Protein AF-H6WBB3-F1 (afdb_monomer_lite)

Sequence (282 aa):
MMSLSSSALFLLFAVFTNIHRSLAECPDTGIFDWSNTYCCPDSCGTCGGDGCHLRPGGAASCCTSRITETCDVANLPCIATDYPTEEITLPPSNCPTGTITDASGEKCCVESCGSCGGFGCNTRPGGQYACCTGSVTALCSTGARPCVADDVTDPPTVTDPPTGCPSGSIPDGYDEKCCSESCGSCGGFGCDSRPGGAAACCTSTVNTPCSTGTLPCVIDSVLPSTCPANSVMDSSETKCCPSYCGTCGGYGCQSRPGGASNCCTSQITVSCTTSNQPPCTL

pLDDT: mean 78.57, std 16.7, range [33.56, 96.31]

Secondary structure (DSSP, 8-state):
-----GGGSGGGSSSSS-------PPPTTEEE-TTS-EEEEGGGSSSSSTTGGGSTTHHHHH-GGG--SBP-TT-SSEE---------------PPSSEEE-TTS-EEEEGGGSSSSSTTGGGSTT-HHHH-GGG--SBGGGT-SSEEPP--S------S--TTPPTTEEEBTTSSEEEEGGGSSBSSTTGGGSTT-HHHH-GGG--SBGGG--SSEE-GGGS-SSPPTTEEEBTTSSEEEEGGGSSBSSTTGGGSTTHHHHH-GGG--SBP-SSPPSSEE-

Foldseek 3Di:
DDDDDPVPPVVVPPPPPDPPPDDQDAAPQWDAAPVSFWTAGVQLVHAADPPSQVTVVGCCRRHPVNADADDDNPDGTHTRDDDPPPPPPPDPLQADPQWEAAPNSFKTAHVQQVHAADPPSQVTVVGCCRRHRVNEDADVVVVDGGHTDDPPPPDPPPPDDLPFADPQWDAAPVNFKTAGVQLVHAADPPSQVGVVGCQRHHPVNEDAGCVVVDGTHTGPVQQDQQAAPQWAAAPVSWWTAGVQCVHAADPPSQVGVVGCCRRHPVNADAGDGNPDHDGHTD

Structure (mmCIF, N/CA/C/O backbone):
data_AF-H6WBB3-F1
#
_entry.id   AF-H6WBB3-F1
#
loop_
_atom_site.group_PDB
_atom_site.id
_atom_site.type_symbol
_atom_site.label_atom_id
_atom_site.label_alt_id
_atom_site.label_comp_id
_atom_site.label_asym_id
_atom_site.label_entity_id
_atom_site.label_seq_id
_atom_site.pdbx_PDB_ins_code
_atom_site.Cartn_x
_atom_site.Cartn_y
_atom_site.Cartn_z
_atom_site.occupancy
_atom_site.B_iso_or_equiv
_atom_site.auth_seq_id
_atom_site.auth_comp_id
_atom_site.auth_asym_id
_atom_site.auth_atom_id
_atom_site.pdbx_PDB_model_num
ATOM 1 N N . MET A 1 1 ? 46.725 -42.508 47.836 1.00 48.06 1 MET A N 1
ATOM 2 C CA . MET A 1 1 ? 45.494 -42.087 48.534 1.00 48.06 1 MET A CA 1
ATOM 3 C C . MET A 1 1 ? 45.270 -40.617 48.246 1.00 48.06 1 MET A C 1
ATOM 5 O O . MET A 1 1 ? 45.977 -39.807 48.813 1.00 48.06 1 MET A O 1
ATOM 9 N N . MET A 1 2 ? 44.359 -40.298 47.331 1.00 42.34 2 MET A N 1
ATOM 10 C CA . MET A 1 2 ? 43.602 -39.042 47.287 1.00 42.34 2 MET A CA 1
ATOM 11 C C . MET A 1 2 ? 42.449 -39.305 46.318 1.00 42.34 2 MET A C 1
ATOM 13 O O . MET A 1 2 ? 42.623 -39.378 45.106 1.00 42.34 2 MET A O 1
ATOM 17 N N . SER A 1 3 ? 41.309 -39.622 46.926 1.00 46.69 3 SER A N 1
ATOM 18 C CA . SER A 1 3 ? 40.019 -39.853 46.290 1.00 46.69 3 SER A CA 1
ATOM 19 C C . SER A 1 3 ? 39.501 -38.510 45.783 1.00 46.69 3 SER A C 1
ATOM 21 O O . SER A 1 3 ? 39.225 -37.620 46.586 1.00 46.69 3 SER A O 1
ATOM 23 N N . LEU A 1 4 ? 39.425 -38.335 44.465 1.00 43.62 4 LEU A N 1
ATOM 24 C CA . LEU A 1 4 ? 38.746 -37.195 43.858 1.00 43.62 4 LEU A CA 1
ATOM 25 C C . LEU A 1 4 ? 37.266 -37.559 43.710 1.00 43.62 4 LEU A C 1
ATOM 27 O O . LEU A 1 4 ? 36.885 -38.432 42.936 1.00 43.62 4 LEU A O 1
ATOM 31 N N . SER A 1 5 ? 36.473 -36.906 44.554 1.00 48.81 5 SER A N 1
ATOM 32 C CA . SER A 1 5 ? 35.026 -37.012 44.709 1.00 48.81 5 SER A CA 1
ATOM 33 C C . SER A 1 5 ? 34.268 -36.817 43.389 1.00 48.81 5 SER A C 1
ATOM 35 O O . SER A 1 5 ? 34.380 -35.778 42.739 1.00 48.81 5 SER A O 1
ATOM 37 N N . SER A 1 6 ? 33.438 -37.802 43.032 1.00 52.28 6 SER A N 1
ATOM 38 C CA . SER A 1 6 ? 32.524 -37.801 41.879 1.00 52.28 6 SER A CA 1
ATOM 39 C C . SER A 1 6 ? 31.354 -36.807 41.986 1.00 52.28 6 SER A C 1
ATOM 41 O O . SER A 1 6 ? 30.461 -36.822 41.142 1.00 52.28 6 SER A O 1
ATOM 43 N N . SER A 1 7 ? 31.333 -35.925 42.987 1.00 52.25 7 SER A N 1
ATOM 44 C CA . SER A 1 7 ? 30.203 -35.020 43.235 1.00 52.25 7 SER A CA 1
ATOM 45 C C . SER A 1 7 ? 30.211 -33.736 42.395 1.00 52.25 7 SER A C 1
ATOM 47 O O . SER A 1 7 ? 29.232 -32.999 42.420 1.00 52.25 7 SER A O 1
ATOM 49 N N . ALA A 1 8 ? 31.279 -33.451 41.642 1.00 48.44 8 ALA A N 1
ATOM 50 C CA . ALA A 1 8 ? 31.379 -32.218 40.851 1.00 48.44 8 ALA A CA 1
ATOM 51 C C . ALA A 1 8 ? 30.840 -32.342 39.411 1.00 48.44 8 ALA A C 1
ATOM 53 O O . ALA A 1 8 ? 30.617 -31.326 38.761 1.00 48.44 8 ALA A O 1
ATOM 54 N N . LEU A 1 9 ? 30.605 -33.562 38.907 1.00 44.72 9 LEU A N 1
ATOM 55 C CA . LEU A 1 9 ? 30.162 -33.770 37.519 1.00 44.72 9 LEU A CA 1
ATOM 56 C C . LEU A 1 9 ? 28.630 -33.826 37.363 1.00 44.72 9 LEU A C 1
ATOM 58 O O . LEU A 1 9 ? 28.119 -33.636 36.265 1.00 44.72 9 LEU A O 1
ATOM 62 N N . PHE A 1 10 ? 27.883 -34.025 38.453 1.00 45.16 10 PHE A N 1
ATOM 63 C CA . PHE A 1 10 ? 26.415 -34.101 38.407 1.00 45.16 10 PHE A CA 1
ATOM 64 C C . PHE A 1 10 ? 25.704 -32.742 38.432 1.00 45.16 10 PHE A C 1
ATOM 66 O O . PHE A 1 10 ? 24.533 -32.669 38.073 1.00 45.16 10 PHE A O 1
ATOM 73 N N . LEU A 1 11 ? 26.394 -31.655 38.790 1.00 43.56 11 LEU A N 1
ATOM 74 C CA . LEU A 1 11 ? 25.787 -30.317 38.817 1.00 43.56 11 LEU A CA 1
ATOM 75 C C . LEU A 1 11 ? 25.837 -29.581 37.469 1.00 43.56 11 LEU A C 1
ATOM 77 O O . LEU A 1 11 ? 25.235 -28.522 37.341 1.00 43.56 11 LEU A O 1
ATOM 81 N N . LEU A 1 12 ? 26.484 -30.152 36.448 1.00 41.94 12 LEU A N 1
ATOM 82 C CA . LEU A 1 12 ? 26.501 -29.593 35.089 1.00 41.94 12 LEU A CA 1
ATOM 83 C C . LEU A 1 12 ? 25.428 -30.183 34.156 1.00 41.94 12 LEU A C 1
ATOM 85 O O . LEU A 1 12 ? 25.232 -29.659 33.066 1.00 41.94 12 LEU A O 1
ATOM 89 N N . PHE A 1 13 ? 24.688 -31.211 34.587 1.00 44.22 13 PHE A N 1
ATOM 90 C CA . PHE A 1 13 ? 23.599 -31.817 33.800 1.00 44.22 13 PHE A CA 1
ATOM 91 C C . PHE A 1 13 ? 22.182 -31.451 34.275 1.00 44.22 13 PHE A C 1
ATOM 93 O O . PHE A 1 13 ? 21.211 -31.896 33.674 1.00 44.22 13 PHE A O 1
ATOM 100 N N . ALA A 1 14 ? 22.037 -30.617 35.310 1.00 46.06 14 ALA A N 1
ATOM 101 C CA . ALA A 1 14 ? 20.736 -30.275 35.900 1.00 46.06 14 ALA A CA 1
ATOM 102 C C . ALA A 1 14 ? 20.271 -28.827 35.632 1.00 46.06 14 ALA A C 1
ATOM 104 O O . ALA A 1 14 ? 19.466 -28.296 36.390 1.00 46.06 14 ALA A O 1
ATOM 105 N N . VAL A 1 15 ? 20.760 -28.176 34.567 1.00 44.84 15 VAL A N 1
ATOM 106 C CA . VAL A 1 15 ? 20.291 -26.832 34.143 1.00 44.84 15 VAL A CA 1
ATOM 107 C C . VAL A 1 15 ? 19.938 -26.794 32.645 1.00 44.84 15 VAL A C 1
ATOM 109 O O . VAL A 1 15 ? 20.075 -25.776 31.983 1.00 44.84 15 VAL A O 1
ATOM 112 N N . PHE A 1 16 ? 19.472 -27.915 32.085 1.00 43.25 16 PHE A N 1
ATOM 113 C CA . PHE A 1 16 ? 18.879 -27.958 30.735 1.00 43.25 16 PHE A CA 1
ATOM 114 C C . PHE A 1 16 ? 17.551 -28.730 30.686 1.00 43.25 16 PHE A C 1
ATOM 116 O O . PHE A 1 16 ? 17.134 -29.211 29.639 1.00 43.25 16 PHE A O 1
ATOM 123 N N . THR A 1 17 ? 16.843 -28.826 31.811 1.00 47.34 17 THR A N 1
ATOM 124 C CA . THR A 1 17 ? 15.470 -29.345 31.854 1.00 47.34 17 THR A CA 1
ATOM 125 C C . THR A 1 17 ? 14.572 -28.321 32.531 1.00 47.34 17 THR A C 1
ATOM 127 O O . THR A 1 17 ? 14.358 -28.412 33.736 1.00 47.34 17 THR A O 1
ATOM 130 N N . ASN A 1 18 ? 14.144 -27.303 31.776 1.00 44.91 18 ASN A N 1
ATOM 131 C CA . ASN A 1 18 ? 12.858 -26.589 31.895 1.00 44.91 18 ASN A CA 1
ATOM 132 C C . ASN A 1 18 ? 12.913 -25.253 31.137 1.00 44.91 18 ASN A C 1
ATOM 134 O O . ASN A 1 18 ? 12.893 -24.176 31.721 1.00 44.91 18 ASN A O 1
ATOM 138 N N . ILE A 1 19 ? 12.970 -25.331 29.807 1.00 47.12 19 ILE A N 1
ATOM 139 C CA . ILE A 1 19 ? 12.398 -24.286 28.950 1.00 47.12 19 ILE A CA 1
ATOM 140 C C . ILE A 1 19 ? 11.468 -24.992 27.956 1.00 47.12 19 ILE A C 1
ATOM 142 O O . ILE A 1 19 ? 11.652 -24.925 26.749 1.00 47.12 19 ILE A O 1
ATOM 146 N N . HIS A 1 20 ? 10.473 -25.721 28.470 1.00 39.88 20 HIS A N 1
ATOM 147 C CA . HIS A 1 20 ? 9.217 -25.867 27.738 1.00 39.88 20 HIS A CA 1
ATOM 148 C C . HIS A 1 20 ? 8.378 -24.661 28.137 1.00 39.88 20 HIS A C 1
ATOM 150 O O . HIS A 1 20 ? 7.587 -24.692 29.072 1.00 39.88 20 HIS A O 1
ATOM 156 N N . ARG A 1 21 ? 8.700 -23.541 27.490 1.00 38.53 21 ARG A N 1
ATOM 157 C CA . ARG A 1 21 ? 7.912 -22.318 27.522 1.00 38.53 21 ARG A CA 1
ATOM 158 C C . ARG A 1 21 ? 6.587 -22.684 26.856 1.00 38.53 21 ARG A C 1
ATOM 160 O O . ARG A 1 21 ? 6.577 -22.863 25.642 1.00 38.53 21 ARG A O 1
ATOM 167 N N . SER A 1 22 ? 5.553 -22.908 27.667 1.00 48.50 22 SER A N 1
ATOM 168 C CA . SER A 1 22 ? 4.184 -23.146 27.216 1.00 48.50 22 SER A CA 1
ATOM 169 C C . SER A 1 22 ? 3.825 -22.075 26.192 1.00 48.50 22 SER A C 1
ATOM 171 O O . SER A 1 22 ? 3.773 -20.899 26.532 1.00 48.50 22 SER A O 1
ATOM 173 N N . LEU A 1 23 ? 3.707 -22.479 24.929 1.00 51.56 23 LEU A N 1
ATOM 174 C CA . LEU A 1 23 ? 2.788 -21.831 24.006 1.00 51.56 23 LEU A CA 1
ATOM 175 C C . LEU A 1 23 ? 1.399 -22.362 24.380 1.00 51.56 23 LEU A C 1
ATOM 177 O O . LEU A 1 23 ? 1.303 -23.532 24.748 1.00 51.56 23 LEU A O 1
ATOM 181 N N . ALA A 1 24 ? 0.342 -21.558 24.258 1.00 59.47 24 ALA A N 1
ATOM 182 C CA . ALA A 1 24 ? -1.035 -22.050 24.183 1.00 59.47 24 ALA A CA 1
ATOM 183 C C . ALA A 1 24 ? -1.080 -23.336 23.347 1.00 59.47 24 ALA A C 1
ATOM 185 O O . ALA A 1 24 ? -0.857 -23.305 22.136 1.00 59.47 24 ALA A O 1
ATOM 186 N N . GLU A 1 25 ? -1.376 -24.463 23.981 1.00 70.62 25 GLU A N 1
ATOM 187 C CA . GLU A 1 25 ? -1.641 -25.712 23.283 1.00 70.62 25 GLU A CA 1
ATOM 188 C C . GLU A 1 25 ? -3.160 -25.859 23.208 1.00 70.62 25 GLU A C 1
ATOM 190 O O . GLU A 1 25 ? -3.847 -25.872 24.234 1.00 70.62 25 GLU A O 1
ATOM 195 N N . CYS A 1 26 ? -3.711 -25.948 21.990 1.00 78.69 26 CYS A N 1
ATOM 196 C CA . CYS A 1 26 ? -5.040 -26.535 21.855 1.00 78.69 26 CYS A CA 1
ATOM 197 C C . CYS A 1 26 ? -4.994 -27.930 22.496 1.00 78.69 26 CYS A C 1
ATOM 199 O O . CYS A 1 26 ? -3.986 -28.622 22.327 1.00 78.69 26 CYS A O 1
ATOM 201 N N . PRO A 1 27 ? -6.070 -28.378 23.171 1.00 83.69 27 PRO A N 1
ATOM 202 C CA . PRO A 1 27 ? -6.172 -29.766 23.613 1.00 83.69 27 PRO A CA 1
ATOM 203 C C . PRO A 1 27 ? -5.807 -30.722 22.468 1.00 83.69 27 PRO A C 1
ATOM 205 O O . PRO A 1 27 ? -6.117 -30.411 21.322 1.00 83.69 27 PRO A O 1
ATOM 208 N N . ASP A 1 28 ? -5.209 -31.886 22.751 1.00 79.25 28 ASP A N 1
ATOM 209 C CA . ASP A 1 28 ? -4.633 -32.811 21.742 1.00 79.25 28 ASP A CA 1
ATOM 210 C C . ASP A 1 28 ? -5.583 -33.214 20.590 1.00 79.25 28 ASP A C 1
ATOM 212 O O . ASP A 1 28 ? -5.156 -33.711 19.551 1.00 79.25 28 ASP A O 1
ATOM 216 N N . THR A 1 29 ? -6.888 -33.018 20.777 1.00 84.75 29 THR A N 1
ATOM 217 C CA . THR A 1 29 ? -7.959 -33.297 19.804 1.00 84.75 29 THR A CA 1
ATOM 218 C C . THR A 1 29 ? -8.476 -32.036 19.101 1.00 84.75 29 THR A C 1
ATOM 220 O O . THR A 1 29 ? -9.542 -32.048 18.489 1.00 84.75 29 THR A O 1
ATOM 223 N N . GLY A 1 30 ? -7.753 -30.925 19.219 1.00 88.38 30 GLY A N 1
ATOM 224 C CA . GLY A 1 30 ? -8.136 -29.607 18.742 1.00 88.38 30 GLY A CA 1
ATOM 225 C C . GLY A 1 30 ? -7.271 -29.112 17.588 1.00 88.38 30 GLY A C 1
ATOM 226 O O . GLY A 1 30 ? -6.093 -29.438 17.467 1.00 88.38 30 GLY A O 1
ATOM 227 N N . ILE A 1 31 ? -7.870 -28.285 16.738 1.00 91.31 31 ILE A N 1
ATOM 228 C CA . ILE A 1 31 ? -7.211 -27.586 15.636 1.00 91.31 31 ILE A CA 1
ATOM 229 C C . ILE A 1 31 ? -7.362 -26.077 15.816 1.00 91.31 31 ILE A C 1
ATOM 231 O O . ILE A 1 31 ? -8.452 -25.587 16.125 1.00 91.31 31 ILE A O 1
ATOM 235 N N . PHE A 1 32 ? -6.272 -25.346 15.595 1.00 90.31 32 PHE A N 1
ATOM 236 C CA . PHE A 1 32 ? -6.276 -23.887 15.621 1.00 90.31 32 PHE A CA 1
ATOM 237 C C . PHE A 1 32 ? -6.989 -23.292 14.406 1.00 90.31 32 PHE A C 1
ATOM 239 O O . PHE A 1 32 ? -7.042 -23.883 13.320 1.00 90.31 32 PHE A O 1
ATOM 246 N N . ASP A 1 33 ? -7.524 -22.091 14.591 1.00 89.88 33 ASP A N 1
ATOM 247 C CA . ASP A 1 33 ? -7.874 -21.210 13.489 1.00 89.88 33 ASP A CA 1
ATOM 248 C C . ASP A 1 33 ? -6.639 -20.480 12.933 1.00 89.88 33 ASP A C 1
ATOM 250 O O . ASP A 1 33 ? -5.533 -20.563 13.462 1.00 89.88 33 ASP A O 1
ATOM 254 N N . TRP A 1 34 ? -6.819 -19.759 11.827 1.00 81.38 34 TRP A N 1
ATOM 255 C CA . TRP A 1 34 ? -5.726 -19.081 11.121 1.00 81.38 34 TRP A CA 1
ATOM 256 C C . TRP A 1 34 ? -5.047 -17.968 11.939 1.00 81.38 34 TRP A C 1
ATOM 258 O O . TRP A 1 34 ? -3.920 -17.600 11.612 1.00 81.38 34 TRP A O 1
ATOM 268 N N . SER A 1 35 ? -5.705 -17.436 12.980 1.00 77.94 35 SER A N 1
ATOM 269 C CA . SER A 1 35 ? -5.128 -16.445 13.895 1.00 77.94 35 SER A CA 1
ATOM 270 C C . SER A 1 35 ? -4.588 -17.046 15.197 1.00 77.94 35 SER A C 1
ATOM 272 O O . SER A 1 35 ? -4.184 -16.289 16.078 1.00 77.94 35 SER A O 1
ATOM 274 N N . ASN A 1 36 ? -4.570 -18.379 15.337 1.00 83.19 36 ASN A N 1
ATOM 275 C CA . ASN A 1 36 ? -4.154 -19.096 16.550 1.00 83.19 36 ASN A CA 1
ATOM 276 C C . ASN A 1 36 ? -4.879 -18.625 17.826 1.00 83.19 36 ASN A C 1
ATOM 278 O O . ASN A 1 36 ? -4.307 -18.624 18.912 1.00 83.19 36 ASN A O 1
ATOM 282 N N . THR A 1 37 ? -6.126 -18.174 17.700 1.00 84.56 37 THR A N 1
ATOM 283 C CA . THR A 1 37 ? -6.911 -17.607 18.809 1.00 84.56 37 THR A CA 1
ATOM 284 C C . THR A 1 37 ? -8.009 -18.560 19.259 1.00 84.56 37 THR A C 1
ATOM 286 O O . THR A 1 37 ? -8.388 -18.571 20.427 1.00 84.56 37 THR A O 1
ATOM 289 N N . TYR A 1 38 ? -8.525 -19.377 18.345 1.00 89.88 38 TYR A N 1
ATOM 290 C CA . TYR A 1 38 ? -9.611 -20.307 18.614 1.00 89.88 38 TYR A CA 1
ATOM 291 C C . TYR A 1 38 ? -9.1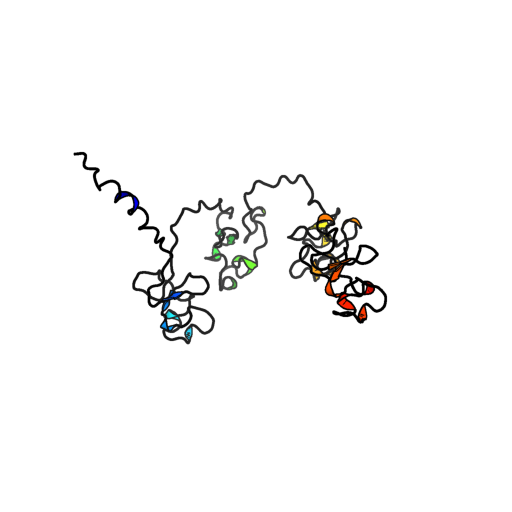57 -21.739 18.361 1.00 89.88 38 TYR A C 1
ATOM 293 O O . TYR A 1 38 ? -8.512 -22.031 17.356 1.00 89.88 38 TYR A O 1
ATOM 301 N N . CYS A 1 39 ? -9.565 -22.636 19.249 1.00 92.88 39 CYS A N 1
ATOM 302 C CA . CYS A 1 39 ? -9.429 -24.073 19.106 1.00 92.88 39 CYS A CA 1
ATOM 303 C C . CYS A 1 39 ? -10.802 -24.680 18.824 1.00 92.88 39 CYS A C 1
ATOM 305 O O . CYS A 1 39 ? -11.743 -24.529 19.605 1.00 92.88 39 CYS A O 1
ATOM 307 N N . CYS A 1 40 ? -10.913 -25.405 17.719 1.00 94.38 40 CYS A N 1
ATOM 308 C CA . CYS A 1 40 ? -12.090 -26.201 17.388 1.00 94.38 40 CYS A CA 1
ATOM 309 C C . CYS A 1 40 ? -11.768 -27.694 17.534 1.00 94.38 40 CYS A C 1
ATOM 311 O O . CYS A 1 40 ? -10.601 -28.059 17.413 1.00 94.38 40 CYS A O 1
ATOM 313 N N . PRO A 1 41 ? -12.764 -28.575 17.725 1.00 93.00 41 PRO A N 1
ATOM 314 C CA . PRO A 1 41 ? -12.571 -30.016 17.569 1.00 93.00 41 PRO A CA 1
ATOM 315 C C . PRO A 1 41 ? -11.930 -30.369 16.221 1.00 93.00 41 PRO A C 1
ATOM 317 O O . PRO A 1 41 ? -12.286 -29.788 15.193 1.00 93.00 41 PRO A O 1
ATOM 320 N N . ASP A 1 42 ? -11.038 -31.355 16.200 1.00 93.19 42 ASP A N 1
ATOM 321 C CA . ASP A 1 42 ? -10.441 -31.918 14.982 1.00 93.19 42 ASP A CA 1
ATOM 322 C C . ASP A 1 42 ? -11.495 -32.388 13.964 1.00 93.19 42 ASP A C 1
ATOM 324 O O . ASP A 1 42 ? -11.296 -32.269 12.752 1.00 93.19 42 ASP A O 1
ATOM 328 N N . SER A 1 43 ? -12.672 -32.805 14.441 1.00 92.31 43 SER A N 1
ATOM 329 C CA . SER A 1 43 ? -13.836 -33.159 13.628 1.00 92.31 43 SER A CA 1
ATOM 330 C C . SER A 1 43 ? -14.312 -32.022 12.723 1.00 92.31 43 SER A C 1
ATOM 332 O O . SER A 1 43 ? -14.994 -32.273 11.728 1.00 92.31 43 SER A O 1
ATOM 334 N N . CYS A 1 44 ? -13.961 -30.773 13.039 1.00 92.50 44 CYS A N 1
ATOM 335 C CA . CYS A 1 44 ? -14.238 -29.628 12.185 1.00 92.50 44 CYS A CA 1
ATOM 336 C C . CYS A 1 44 ? -13.378 -29.622 10.912 1.00 92.50 44 CYS A C 1
ATOM 338 O O . CYS A 1 44 ? -13.757 -28.954 9.953 1.00 92.50 44 CYS A O 1
ATOM 340 N N . GLY A 1 45 ? -12.229 -30.311 10.875 1.00 91.62 45 GLY A N 1
ATOM 341 C CA . GLY A 1 45 ? -11.253 -30.331 9.771 1.00 91.62 45 GLY A CA 1
ATOM 342 C C . GLY A 1 45 ? -10.523 -28.999 9.537 1.00 91.62 45 GLY A C 1
ATOM 343 O O . GLY A 1 45 ? -9.345 -28.965 9.200 1.00 91.62 45 GLY A O 1
ATOM 344 N N . THR A 1 46 ? -11.205 -27.877 9.748 1.00 92.00 46 THR A N 1
ATOM 345 C CA . THR A 1 46 ? -10.659 -26.519 9.809 1.00 92.00 46 THR A CA 1
ATOM 346 C C . THR A 1 46 ? -11.435 -25.747 10.881 1.00 92.00 46 THR A C 1
ATOM 348 O O . THR A 1 46 ? -12.650 -25.931 11.003 1.00 92.00 46 THR A O 1
ATOM 351 N N . CYS A 1 47 ? -10.773 -24.892 11.661 1.00 91.50 47 CYS A N 1
ATOM 352 C CA . CYS A 1 47 ? -11.441 -24.041 12.648 1.00 91.50 47 CYS A CA 1
ATOM 353 C C . CYS A 1 47 ? -11.807 -22.686 12.021 1.00 91.50 47 CYS A C 1
ATOM 355 O O . CYS A 1 47 ? -10.944 -21.971 11.518 1.00 91.50 47 CYS A O 1
ATOM 357 N N . GLY A 1 48 ? -13.100 -22.348 11.988 1.00 92.19 48 GLY A N 1
ATOM 358 C CA . GLY A 1 48 ? -13.609 -21.118 11.371 1.00 92.19 48 GLY A CA 1
ATOM 359 C C . GLY A 1 48 ? -13.737 -21.144 9.840 1.00 92.19 48 GLY A C 1
ATOM 360 O O . GLY A 1 48 ? -13.730 -22.198 9.197 1.00 92.19 48 GLY A O 1
ATOM 361 N N . GLY A 1 49 ? -13.896 -19.954 9.255 1.00 88.81 49 GLY A N 1
ATOM 362 C CA . GLY A 1 49 ? -14.047 -19.737 7.812 1.00 88.81 49 GLY A CA 1
ATOM 363 C C . GLY A 1 49 ? -15.449 -20.010 7.255 1.00 88.81 49 GLY A C 1
ATOM 364 O O . GLY A 1 49 ? -16.372 -20.411 7.972 1.00 88.81 49 GLY A O 1
ATOM 365 N N . ASP A 1 50 ? -15.603 -19.795 5.948 1.00 90.19 50 ASP A N 1
ATOM 366 C CA . ASP A 1 50 ? -16.873 -19.995 5.253 1.00 90.19 50 ASP A CA 1
ATOM 367 C C . ASP A 1 50 ? -17.366 -21.444 5.360 1.00 90.19 50 ASP A C 1
ATOM 369 O O . ASP A 1 50 ? -16.605 -22.418 5.315 1.00 90.19 50 ASP A O 1
ATOM 373 N N . GLY A 1 51 ? -18.678 -21.589 5.549 1.00 86.94 51 GLY A N 1
ATOM 374 C CA . GLY A 1 51 ? -19.322 -22.897 5.675 1.00 86.94 51 GLY A CA 1
ATOM 375 C C . GLY A 1 51 ? -18.995 -23.664 6.963 1.00 86.94 51 GLY A C 1
ATOM 376 O O . GLY A 1 51 ? -19.371 -24.828 7.061 1.00 86.94 51 GLY A O 1
ATOM 377 N N . CYS A 1 52 ? -18.356 -23.053 7.970 1.00 91.44 52 CYS A N 1
ATOM 378 C CA . CYS A 1 52 ? -18.062 -23.702 9.259 1.00 91.44 52 CYS A CA 1
ATOM 379 C C . CYS A 1 52 ? -19.297 -24.344 9.925 1.00 91.44 52 CYS A C 1
ATOM 381 O O . CYS A 1 52 ? -19.189 -25.384 10.566 1.00 91.44 52 CYS A O 1
ATOM 383 N N . HIS A 1 53 ? -20.490 -23.782 9.714 1.00 92.75 53 HIS A N 1
ATOM 384 C CA . HIS A 1 53 ? -21.750 -24.292 10.260 1.00 92.75 53 HIS A CA 1
ATOM 385 C C . HIS A 1 53 ? -22.223 -25.615 9.637 1.00 92.75 53 HIS A C 1
ATOM 387 O O . HIS A 1 53 ? -23.092 -26.267 10.209 1.00 92.75 53 HIS A O 1
ATOM 393 N N . LEU A 1 54 ? -21.672 -26.000 8.482 1.00 92.06 54 LEU A N 1
ATOM 394 C CA . LEU A 1 54 ? -21.997 -27.239 7.768 1.00 92.06 54 LEU A CA 1
ATOM 395 C C . LEU A 1 54 ? -21.091 -28.410 8.175 1.00 92.06 54 LEU A C 1
ATOM 397 O O . LEU A 1 54 ? -21.277 -29.525 7.693 1.00 92.06 54 LEU A O 1
ATOM 401 N N . ARG A 1 55 ? -20.086 -28.160 9.021 1.00 93.06 55 ARG A N 1
ATOM 402 C CA . ARG A 1 55 ? -19.078 -29.150 9.414 1.00 93.06 55 ARG A CA 1
ATOM 403 C C . ARG A 1 55 ? -19.566 -30.006 10.592 1.00 93.06 55 ARG A C 1
ATOM 405 O O . ARG A 1 55 ? -20.497 -29.597 11.292 1.00 93.06 55 ARG A O 1
ATOM 412 N N . PRO A 1 56 ? -18.970 -31.187 10.835 1.00 90.81 56 PRO A N 1
ATOM 413 C CA . PRO A 1 56 ? -19.312 -32.016 11.990 1.00 90.81 56 PRO A CA 1
ATOM 414 C C . PRO A 1 56 ? -19.153 -31.244 13.311 1.00 90.81 56 PRO A C 1
ATOM 416 O O . PRO A 1 56 ? -18.091 -30.695 13.579 1.00 90.81 56 PRO A O 1
ATOM 419 N N . GLY A 1 57 ? -20.221 -31.183 14.116 1.00 83.69 57 GLY A N 1
ATOM 420 C CA . GLY A 1 57 ? -20.315 -30.336 15.322 1.00 83.69 57 GLY A CA 1
ATOM 421 C C . GLY A 1 57 ? -21.059 -29.008 15.101 1.00 83.69 57 GLY A C 1
ATOM 422 O O . GLY A 1 57 ? -21.514 -28.366 16.046 1.00 83.69 57 GLY A O 1
ATOM 423 N N . GLY A 1 58 ? -21.281 -28.625 13.843 1.00 90.69 58 GLY A N 1
ATOM 424 C CA . GLY A 1 58 ? -22.067 -27.457 13.469 1.00 90.69 58 GLY A CA 1
ATOM 425 C C . GLY A 1 58 ? -21.437 -26.133 13.902 1.00 90.69 58 GLY A C 1
ATOM 426 O O . GLY A 1 58 ? -20.273 -26.045 14.296 1.00 90.69 58 GLY A O 1
ATOM 427 N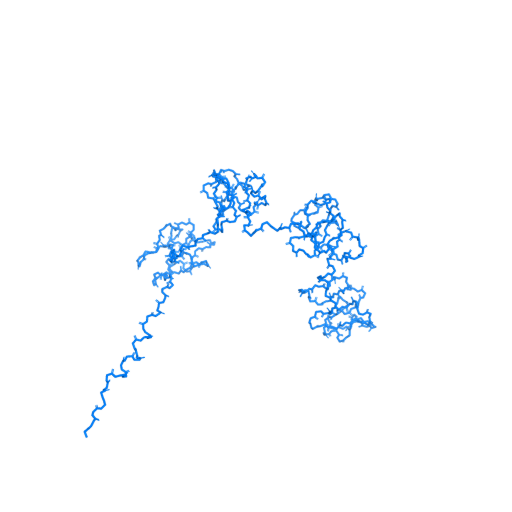 N . ALA A 1 59 ? -22.230 -25.064 13.823 1.00 87.62 59 ALA A N 1
ATOM 428 C CA . ALA A 1 59 ? -21.736 -23.711 14.073 1.00 87.62 59 ALA A CA 1
ATOM 429 C C . ALA A 1 59 ? -21.189 -23.520 15.492 1.00 87.62 59 ALA A C 1
ATOM 431 O O . ALA A 1 59 ? -20.224 -22.784 15.667 1.00 87.62 59 ALA A O 1
ATOM 432 N N . ALA A 1 60 ? -21.797 -24.185 16.478 1.00 86.75 60 ALA A N 1
ATOM 433 C CA . ALA A 1 60 ? -21.386 -24.090 17.871 1.00 86.75 60 ALA A CA 1
ATOM 434 C C . ALA A 1 60 ? -19.974 -24.639 18.092 1.00 86.75 60 ALA A C 1
ATOM 436 O O . ALA A 1 60 ? -19.272 -24.086 18.919 1.00 86.75 60 ALA A O 1
ATOM 437 N N . SER A 1 61 ? -19.561 -25.666 17.339 1.00 91.12 61 SER A N 1
ATOM 438 C CA . SER A 1 61 ? -18.250 -26.312 17.483 1.00 91.12 61 SER A CA 1
ATOM 439 C C . SER A 1 61 ? -17.173 -25.769 16.547 1.00 91.12 61 SER A C 1
ATOM 441 O O . SER A 1 61 ? -15.999 -25.824 16.889 1.00 91.12 61 SER A O 1
ATOM 443 N N . CYS A 1 62 ? -17.544 -25.276 15.361 1.00 94.06 62 CYS A N 1
ATOM 444 C CA . CYS A 1 62 ? -16.569 -25.005 14.299 1.00 94.06 62 CYS A CA 1
ATOM 445 C C . CYS A 1 62 ? -16.502 -23.543 13.841 1.00 94.06 62 CYS A C 1
ATOM 447 O O . CYS A 1 62 ? -15.591 -23.193 13.090 1.00 94.06 62 CYS A O 1
ATOM 449 N N . CYS A 1 63 ? -17.458 -22.685 14.216 1.00 92.88 63 CYS A N 1
ATOM 450 C CA . CYS A 1 63 ? -17.446 -21.276 13.820 1.00 92.88 63 CYS A CA 1
ATOM 451 C C . CYS A 1 63 ? -16.877 -20.408 14.941 1.00 92.88 63 CYS A C 1
ATOM 453 O O . CYS A 1 63 ? -17.541 -20.225 15.955 1.00 92.88 63 CYS A O 1
ATOM 455 N N . THR A 1 64 ? -15.723 -19.779 14.713 1.00 89.12 64 THR A N 1
ATOM 456 C CA . THR A 1 64 ? -15.040 -18.924 15.706 1.00 89.12 64 THR A CA 1
ATOM 457 C C . THR A 1 64 ? -15.944 -17.850 16.315 1.00 89.12 64 THR A C 1
ATOM 459 O O . THR A 1 64 ? -15.948 -17.656 17.521 1.00 89.12 64 THR A O 1
ATOM 462 N N . SER A 1 65 ? -16.837 -17.254 15.517 1.00 85.38 65 SER A N 1
ATOM 463 C CA . SER A 1 65 ? -17.859 -16.292 15.982 1.00 85.38 65 SER A CA 1
ATOM 464 C C . SER A 1 65 ? -18.871 -16.809 17.026 1.00 85.38 65 SER A C 1
ATOM 466 O O . SER A 1 65 ? -19.674 -16.025 17.531 1.00 85.38 65 SER A O 1
ATOM 468 N N . ARG A 1 66 ? -18.907 -18.117 17.305 1.00 87.38 66 ARG A N 1
ATOM 469 C CA . ARG A 1 66 ? -19.827 -18.765 18.257 1.00 87.38 66 ARG A CA 1
ATOM 470 C C . ARG A 1 66 ? -19.115 -19.365 19.468 1.00 87.38 66 ARG A C 1
ATOM 472 O O . ARG A 1 66 ? -19.795 -19.897 20.339 1.00 87.38 66 ARG A O 1
ATOM 479 N N . ILE A 1 67 ? -17.788 -19.281 19.514 1.00 87.12 67 ILE A N 1
ATOM 480 C CA . ILE A 1 67 ? -16.963 -19.827 20.587 1.00 87.12 67 ILE A CA 1
ATOM 481 C C . ILE A 1 67 ? -16.745 -18.714 21.610 1.00 87.12 67 ILE A C 1
ATOM 483 O O . ILE A 1 67 ? -16.196 -17.667 21.275 1.00 87.12 67 ILE A O 1
ATOM 487 N N . THR A 1 68 ? -17.214 -18.922 22.837 1.00 81.81 68 THR A N 1
ATOM 488 C CA . THR A 1 68 ? -17.152 -17.921 23.919 1.00 81.81 68 THR A CA 1
ATOM 489 C C . THR A 1 68 ? -16.363 -18.389 25.133 1.00 81.81 68 THR A C 1
ATOM 491 O O . THR A 1 68 ? -15.989 -17.566 25.961 1.00 81.81 68 THR A O 1
ATOM 494 N N . GLU A 1 69 ? -16.117 -19.692 25.239 1.00 83.19 69 GLU A N 1
ATOM 495 C CA . GLU A 1 69 ? -15.451 -20.309 26.385 1.00 83.19 69 GLU A CA 1
ATOM 496 C C . GLU A 1 69 ? -13.936 -20.319 26.187 1.00 83.19 69 GLU A C 1
ATOM 498 O O . GLU A 1 69 ? -13.462 -20.527 25.073 1.00 83.19 69 GLU A O 1
ATOM 503 N N . THR A 1 70 ? -13.163 -20.122 27.251 1.00 83.25 70 THR A N 1
ATOM 504 C CA . THR A 1 70 ? -11.694 -20.197 27.221 1.00 83.25 70 THR A CA 1
ATOM 505 C C . THR A 1 70 ? -11.202 -21.641 27.275 1.00 83.25 70 THR A C 1
ATOM 507 O O . THR A 1 70 ? -11.889 -22.522 27.795 1.00 83.25 70 THR A O 1
ATOM 510 N N . CYS A 1 71 ? -10.022 -21.904 26.713 1.00 81.44 71 CYS A N 1
ATOM 511 C CA . CYS A 1 71 ? -9.466 -23.251 26.678 1.00 81.44 71 CYS A CA 1
ATOM 512 C C . CYS A 1 71 ? -9.040 -23.718 28.066 1.00 81.44 71 CYS A C 1
ATOM 514 O O . CYS A 1 71 ? -8.223 -23.084 28.723 1.00 81.44 71 CYS A O 1
ATOM 516 N N . ASP A 1 72 ? -9.564 -24.878 28.447 1.00 74.38 72 ASP A N 1
ATOM 517 C CA . ASP A 1 72 ? -9.040 -25.730 29.507 1.00 74.38 72 ASP A CA 1
ATOM 518 C C . ASP A 1 72 ? -8.652 -27.075 28.886 1.00 74.38 72 ASP A C 1
ATOM 520 O O . ASP A 1 72 ? -9.109 -27.422 27.794 1.00 74.38 72 ASP A O 1
ATOM 524 N N . VAL A 1 73 ? -7.868 -27.873 29.612 1.00 64.19 73 VAL A N 1
ATOM 525 C CA . VAL A 1 73 ? -7.325 -29.185 29.193 1.00 64.19 73 VAL A CA 1
ATOM 526 C C . VAL A 1 73 ? -8.346 -30.215 28.668 1.00 64.19 73 VAL A C 1
ATOM 528 O O . VAL A 1 73 ? -7.943 -31.276 28.201 1.00 64.19 73 VAL A O 1
ATOM 531 N N . ALA A 1 74 ? -9.653 -29.944 28.717 1.00 69.44 74 ALA A N 1
ATOM 532 C CA . ALA A 1 74 ? -10.696 -30.881 28.295 1.00 69.44 74 ALA A CA 1
ATOM 533 C C . ALA A 1 74 ? -11.817 -30.285 27.422 1.00 69.44 74 ALA A C 1
ATOM 535 O O . ALA A 1 74 ? -12.700 -31.036 27.006 1.00 69.44 74 ALA A O 1
ATOM 536 N N . ASN A 1 75 ? -11.821 -28.977 27.139 1.00 78.50 75 ASN A N 1
ATOM 537 C CA . ASN A 1 75 ? -12.990 -28.321 26.544 1.00 78.50 75 ASN A CA 1
ATOM 538 C C . ASN A 1 75 ? -12.703 -27.825 25.124 1.00 78.50 75 ASN A C 1
ATOM 540 O O . ASN A 1 75 ? -11.884 -26.935 24.926 1.00 78.50 75 ASN A O 1
ATOM 544 N N . LEU A 1 76 ? -13.422 -28.381 24.146 1.00 84.69 76 LEU A N 1
ATOM 545 C CA . LEU A 1 76 ? -13.489 -27.887 22.772 1.00 84.69 76 LEU A CA 1
ATOM 546 C C . LEU A 1 76 ? -14.959 -27.684 22.371 1.00 84.69 76 LEU A C 1
ATOM 548 O O . LEU A 1 76 ? -15.807 -28.509 22.723 1.00 84.69 76 LEU A O 1
ATOM 552 N N . PRO A 1 77 ? -15.271 -26.648 21.580 1.00 90.25 77 PRO A N 1
ATOM 553 C CA . PRO A 1 77 ? -14.377 -25.571 21.149 1.00 90.25 77 PRO A CA 1
ATOM 554 C C . PRO A 1 77 ? -14.053 -24.571 22.266 1.00 90.25 77 PRO A C 1
ATOM 556 O O . PRO A 1 77 ? -14.814 -24.439 23.222 1.00 90.25 77 PRO A O 1
ATOM 559 N N . CYS A 1 78 ? -12.960 -23.830 22.109 1.00 90.62 78 CYS A N 1
ATOM 560 C CA . CYS A 1 78 ? -12.531 -22.844 23.091 1.00 90.62 78 CYS A CA 1
ATOM 561 C C . CYS A 1 78 ? -11.653 -21.732 22.495 1.00 90.62 78 CYS A C 1
ATOM 563 O O . CYS A 1 78 ? -11.182 -21.826 21.363 1.00 90.62 78 CYS A O 1
ATOM 565 N N . ILE A 1 79 ? -11.445 -20.662 23.255 1.00 87.25 79 ILE A N 1
ATOM 566 C CA . ILE A 1 79 ? -10.549 -19.547 22.952 1.00 87.25 79 ILE A CA 1
ATOM 567 C C . ILE A 1 79 ? -9.213 -19.835 23.635 1.00 87.25 79 ILE A C 1
ATOM 569 O O . ILE A 1 79 ? -9.150 -19.930 24.863 1.00 87.25 79 ILE A O 1
ATOM 573 N N . ALA A 1 80 ? -8.154 -19.984 22.845 1.00 80.50 80 ALA A N 1
ATOM 574 C CA . ALA A 1 80 ? -6.803 -20.208 23.330 1.00 80.50 80 ALA A CA 1
ATOM 575 C C . ALA A 1 80 ? -6.272 -18.914 23.954 1.00 80.50 80 ALA A C 1
ATOM 577 O O . ALA A 1 80 ? -5.695 -18.060 23.284 1.00 80.50 80 ALA A O 1
ATOM 578 N N . THR A 1 81 ? -6.521 -18.733 25.247 1.00 65.25 81 THR A N 1
ATOM 579 C CA . THR A 1 81 ? -5.957 -17.628 26.017 1.00 65.25 81 THR A CA 1
ATOM 580 C C . THR A 1 81 ? -4.618 -18.066 26.591 1.00 65.25 81 THR A C 1
ATOM 582 O O . THR A 1 81 ? -4.569 -18.619 27.685 1.00 65.25 81 THR A O 1
ATOM 585 N N . ASP A 1 82 ? -3.533 -17.811 25.866 1.00 58.31 82 ASP A N 1
ATOM 586 C CA . ASP A 1 82 ? -2.203 -17.731 26.469 1.00 58.31 82 ASP A CA 1
ATOM 587 C C . ASP A 1 82 ? -1.652 -16.336 26.229 1.00 58.31 82 ASP A C 1
ATOM 589 O O . ASP A 1 82 ? -1.010 -16.034 25.226 1.00 58.31 82 ASP A O 1
ATOM 593 N N . TYR A 1 83 ? -1.972 -15.461 27.169 1.00 41.97 83 TYR A N 1
ATOM 594 C CA . TYR A 1 83 ? -1.103 -14.348 27.461 1.00 41.97 83 TYR A CA 1
ATOM 595 C C . TYR A 1 83 ? -0.835 -14.426 28.959 1.00 41.97 83 TYR A C 1
ATOM 597 O O . TYR A 1 83 ? -1.771 -14.229 29.742 1.00 41.97 83 TYR A O 1
ATOM 605 N N . PRO A 1 84 ? 0.419 -14.631 29.410 1.00 38.97 84 PRO A N 1
ATOM 606 C CA . PRO A 1 84 ? 0.853 -13.817 30.526 1.00 38.97 84 PRO A CA 1
ATOM 607 C C . PRO A 1 84 ? 0.439 -12.391 30.169 1.00 38.97 84 PRO A C 1
ATOM 609 O O . PRO A 1 84 ? 0.915 -11.816 29.188 1.00 38.97 84 PRO A O 1
ATOM 612 N N . THR A 1 85 ? -0.494 -11.838 30.937 1.00 38.38 85 THR A N 1
ATOM 613 C CA . THR A 1 85 ? -0.557 -10.401 31.156 1.00 38.38 85 THR A CA 1
ATOM 614 C C . THR A 1 85 ? 0.781 -10.010 31.778 1.00 38.38 85 THR A C 1
ATOM 616 O O . THR A 1 85 ? 0.883 -9.781 32.979 1.00 38.38 85 THR A O 1
ATOM 619 N N . GLU A 1 86 ? 1.835 -9.978 30.961 1.00 42.34 86 GLU A N 1
ATOM 620 C CA . GLU A 1 86 ? 2.766 -8.872 31.036 1.00 42.34 86 GLU A CA 1
ATOM 621 C C . GLU A 1 86 ? 1.854 -7.651 31.020 1.00 42.34 86 GLU A C 1
ATOM 623 O O . GLU A 1 86 ? 1.028 -7.502 30.110 1.00 42.34 86 GLU A O 1
ATOM 628 N N . GLU A 1 87 ? 1.901 -6.851 32.080 1.00 41.94 87 GLU A N 1
ATOM 629 C CA . GLU A 1 87 ? 1.409 -5.493 31.994 1.00 41.94 87 GLU A CA 1
ATOM 630 C C . GLU A 1 87 ? 2.122 -4.880 30.789 1.00 41.94 87 GLU A C 1
ATOM 632 O O . GLU A 1 87 ? 3.245 -4.388 30.883 1.00 41.94 87 GLU A O 1
ATOM 637 N N . ILE A 1 88 ? 1.469 -4.910 29.626 1.00 33.56 88 ILE A N 1
ATOM 638 C CA . ILE A 1 88 ? 1.640 -3.842 28.674 1.00 33.56 88 ILE A CA 1
ATOM 639 C C . ILE A 1 88 ? 1.157 -2.651 29.484 1.00 33.56 88 ILE A C 1
ATOM 641 O O . ILE A 1 88 ? -0.042 -2.400 29.612 1.00 33.56 88 ILE A O 1
ATOM 645 N N . THR A 1 89 ? 2.102 -1.957 30.111 1.00 33.69 89 THR A N 1
ATOM 646 C CA . THR A 1 89 ? 1.976 -0.538 30.377 1.00 33.69 89 THR A CA 1
ATOM 647 C C . THR A 1 89 ? 1.717 0.074 29.012 1.00 33.69 89 THR A C 1
ATOM 649 O O . THR A 1 89 ? 2.649 0.437 28.294 1.00 33.69 89 THR A O 1
ATOM 652 N N . LEU A 1 90 ? 0.446 0.034 28.600 1.00 40.88 90 LEU A N 1
ATOM 653 C CA . LEU A 1 90 ? -0.027 0.635 27.376 1.00 40.88 90 LEU A CA 1
ATOM 654 C C . LEU A 1 90 ? 0.465 2.077 27.441 1.00 40.88 90 LEU A C 1
ATOM 656 O O . LEU A 1 90 ? 0.326 2.710 28.500 1.00 40.88 90 LEU A O 1
ATOM 660 N N . PRO A 1 91 ? 1.064 2.604 26.360 1.00 49.06 91 PRO A N 1
ATOM 661 C CA . PRO A 1 91 ? 1.221 4.043 26.272 1.00 49.06 91 PRO A CA 1
ATOM 662 C C . PRO A 1 91 ? -0.157 4.658 26.570 1.00 49.06 91 PRO A C 1
ATOM 664 O O . PRO A 1 91 ? -1.171 4.069 26.182 1.00 49.06 91 PRO A O 1
ATOM 667 N N . PRO A 1 92 ? -0.227 5.757 27.338 1.00 51.44 92 PRO A N 1
ATOM 668 C CA . PRO A 1 92 ? -1.495 6.326 27.774 1.00 51.44 92 PRO A CA 1
ATOM 669 C C . PRO A 1 92 ? -2.425 6.459 26.567 1.00 51.44 92 PRO A C 1
ATOM 671 O O . PRO A 1 92 ? -2.128 7.182 25.621 1.00 51.44 92 PRO A O 1
ATOM 674 N N . SER A 1 93 ? -3.527 5.710 26.576 1.00 57.75 93 SER A N 1
ATOM 675 C CA . SER A 1 93 ? -4.538 5.775 25.530 1.00 57.75 93 SER A CA 1
ATOM 676 C C . SER A 1 93 ? -5.115 7.192 25.538 1.00 57.75 93 SER A C 1
ATOM 678 O O . SER A 1 93 ? -5.900 7.522 26.427 1.00 57.75 93 SER A O 1
ATOM 680 N N . ASN A 1 94 ? -4.749 8.042 24.574 1.00 70.56 94 ASN A N 1
ATOM 681 C CA . ASN A 1 94 ? -5.229 9.436 24.487 1.00 70.56 94 ASN A CA 1
ATOM 682 C C . ASN A 1 94 ? -6.678 9.547 24.007 1.00 70.56 94 ASN A C 1
ATOM 684 O O . ASN A 1 94 ? -7.114 10.594 23.525 1.00 70.56 94 ASN A O 1
ATOM 688 N N . CYS A 1 95 ? -7.439 8.463 24.122 1.00 78.00 95 CYS A N 1
ATOM 689 C CA . CYS A 1 95 ? -8.841 8.471 23.791 1.00 78.00 95 CYS A CA 1
ATOM 690 C C . CYS A 1 95 ? -9.599 9.382 24.771 1.00 78.00 95 CYS A C 1
ATOM 692 O O . CYS A 1 95 ? -9.512 9.198 25.989 1.00 78.00 95 CYS A O 1
ATOM 694 N N . PRO A 1 96 ? -10.356 10.374 24.268 1.00 80.25 96 PRO A N 1
ATOM 695 C CA . PRO A 1 96 ? -11.106 11.286 25.120 1.00 80.25 96 PRO A CA 1
ATOM 696 C C . PRO A 1 96 ? -12.103 10.549 26.026 1.00 80.25 96 PRO A C 1
ATOM 698 O O . PRO A 1 96 ? -12.716 9.564 25.614 1.00 80.25 96 PRO A O 1
ATOM 701 N N . THR A 1 97 ? -12.370 11.071 27.227 1.00 78.12 97 THR A N 1
ATOM 702 C CA . THR A 1 97 ? -13.363 10.500 28.158 1.00 78.12 97 THR A CA 1
ATOM 703 C C . THR A 1 97 ? -14.714 10.243 27.475 1.00 78.12 97 THR A C 1
ATOM 705 O O . THR A 1 97 ? -15.224 11.107 26.752 1.00 78.12 97 THR A O 1
ATOM 708 N N . GLY A 1 98 ? -15.313 9.069 27.707 1.00 76.94 98 GLY A N 1
ATOM 709 C CA . GLY A 1 98 ? -16.563 8.638 27.058 1.00 76.94 98 GLY A CA 1
ATOM 710 C C . GLY A 1 98 ? -16.363 8.080 25.643 1.00 76.94 98 GLY A C 1
ATOM 711 O O . GLY A 1 98 ? -17.221 8.246 24.772 1.00 76.94 98 GLY A O 1
ATOM 712 N N . THR A 1 99 ? -15.194 7.497 25.380 1.00 85.25 99 THR A N 1
ATOM 713 C CA . THR A 1 99 ? -14.901 6.712 24.175 1.00 85.25 99 THR A CA 1
ATOM 714 C C . THR A 1 99 ? -14.360 5.344 24.573 1.00 85.25 99 THR A C 1
ATOM 716 O O . THR A 1 99 ? -13.959 5.132 25.717 1.00 85.25 99 THR A O 1
ATOM 719 N N . ILE A 1 100 ? -14.388 4.413 23.626 1.00 88.44 100 ILE A N 1
ATOM 720 C CA . ILE A 1 100 ? -13.826 3.069 23.765 1.00 88.44 100 ILE A CA 1
ATOM 721 C C . ILE A 1 100 ? -12.727 2.876 22.718 1.00 88.44 100 ILE A C 1
ATOM 723 O O . ILE A 1 100 ? -12.872 3.341 21.587 1.00 88.44 100 ILE A O 1
ATOM 727 N N . THR A 1 101 ? -11.643 2.202 23.087 1.00 88.75 101 THR A N 1
ATOM 728 C CA . THR A 1 101 ? -10.511 1.913 22.199 1.00 88.75 101 THR A CA 1
ATOM 729 C C . THR A 1 101 ? -10.750 0.648 21.381 1.00 88.75 101 THR A C 1
ATOM 731 O O . THR A 1 101 ? -11.490 -0.249 21.796 1.00 88.75 101 THR A O 1
ATOM 734 N N . ASP A 1 102 ? -10.122 0.556 20.215 1.00 87.94 102 ASP A N 1
ATOM 735 C CA . ASP A 1 102 ? -9.964 -0.710 19.512 1.00 87.94 102 ASP A CA 1
ATOM 736 C C . ASP A 1 102 ? -8.860 -1.574 20.137 1.00 87.94 102 ASP A C 1
ATOM 738 O O . ASP A 1 102 ? -8.240 -1.208 21.136 1.00 87.94 102 ASP A O 1
ATOM 742 N N . ALA A 1 103 ? -8.646 -2.760 19.566 1.00 80.50 103 ALA A N 1
ATOM 743 C CA . ALA A 1 103 ? -7.695 -3.732 20.098 1.00 80.50 103 ALA A CA 1
ATOM 744 C C . ALA A 1 103 ? -6.230 -3.261 20.030 1.00 80.50 103 ALA A C 1
ATOM 746 O O . ALA A 1 103 ? -5.418 -3.749 20.810 1.00 80.50 103 ALA A O 1
ATOM 747 N N . SER A 1 104 ? -5.889 -2.335 19.122 1.00 77.25 104 SER A N 1
ATOM 748 C CA . SER A 1 104 ? -4.549 -1.735 19.059 1.00 77.25 104 SER A CA 1
ATOM 749 C C . SER A 1 104 ? -4.380 -0.546 20.007 1.00 77.25 104 SER A C 1
ATOM 751 O O . SER A 1 104 ? -3.251 -0.159 20.287 1.00 77.25 104 SER A O 1
ATOM 753 N N . GLY A 1 105 ? -5.474 0.032 20.515 1.00 80.50 105 GLY A N 1
ATOM 754 C CA . GLY A 1 105 ? -5.438 1.249 21.327 1.00 80.50 105 GLY A CA 1
ATOM 755 C C . GLY A 1 105 ? -5.300 2.538 20.511 1.00 80.50 105 GLY A C 1
ATOM 756 O O . GLY A 1 105 ? -5.239 3.620 21.091 1.00 80.50 105 GLY A O 1
ATOM 757 N N . GLU A 1 106 ? -5.284 2.446 19.180 1.00 83.81 106 GLU A N 1
ATOM 758 C CA . GLU A 1 106 ? -5.048 3.577 18.278 1.00 83.81 106 GLU A CA 1
ATOM 759 C C . GLU A 1 106 ? -6.341 4.256 17.828 1.00 83.81 106 GLU A C 1
ATOM 761 O O . GLU A 1 106 ? -6.314 5.401 17.380 1.00 83.81 106 GLU A O 1
ATOM 766 N N . LYS A 1 107 ? -7.486 3.570 17.875 1.00 88.69 107 LYS A N 1
ATOM 767 C CA . LYS A 1 107 ? -8.763 4.113 17.394 1.00 88.69 107 LYS A CA 1
ATOM 768 C C . LYS A 1 107 ? -9.752 4.229 18.540 1.00 88.69 107 LYS A C 1
ATOM 770 O O . LYS A 1 107 ? -10.005 3.273 19.262 1.00 88.69 107 LYS A O 1
ATOM 775 N N . CYS A 1 108 ? -10.368 5.395 18.653 1.00 91.06 108 CYS A N 1
ATOM 776 C CA . CYS A 1 108 ? -11.347 5.738 19.668 1.00 91.06 108 CYS A CA 1
ATOM 777 C C . CYS A 1 108 ? -12.737 5.824 19.029 1.00 91.06 108 CYS A C 1
ATOM 779 O O . CYS A 1 108 ? -13.034 6.739 18.254 1.00 91.06 108 CYS A O 1
ATOM 781 N N . CYS A 1 109 ? -13.613 4.888 19.372 1.00 92.50 109 CYS A N 1
ATOM 782 C CA . CYS A 1 109 ? -15.015 4.894 18.972 1.00 92.50 109 CYS A CA 1
ATOM 783 C C . CYS A 1 109 ? -15.898 5.531 20.047 1.00 92.50 109 CYS A C 1
ATOM 785 O O . CYS A 1 109 ? -15.535 5.617 21.220 1.00 92.50 109 CYS A O 1
ATOM 787 N N . VAL A 1 110 ? -17.104 5.951 19.663 1.00 89.19 110 VAL A N 1
ATOM 788 C CA . VAL A 1 110 ? -18.102 6.395 20.646 1.00 89.19 110 VAL A CA 1
ATOM 789 C C . VAL A 1 110 ? -18.529 5.227 21.540 1.00 89.19 110 VAL A C 1
ATOM 791 O O . VAL A 1 110 ? -18.671 4.096 21.079 1.00 89.19 110 VAL A O 1
ATOM 794 N N . GLU A 1 111 ? -18.769 5.491 22.823 1.00 88.69 111 GLU A N 1
ATOM 795 C CA . GLU A 1 111 ? -19.139 4.460 23.805 1.00 88.69 111 GLU A CA 1
ATOM 796 C C . GLU A 1 111 ? -20.428 3.704 23.434 1.00 88.69 111 GLU A C 1
ATOM 798 O O . GLU A 1 111 ? -20.556 2.511 23.712 1.00 88.69 111 GLU A O 1
ATOM 803 N N . SER A 1 112 ? -21.346 4.349 22.700 1.00 87.50 112 SER A N 1
ATOM 804 C CA . SER A 1 112 ? -22.573 3.709 22.202 1.00 87.50 112 SER A CA 1
ATOM 805 C C . SER A 1 112 ? -22.310 2.511 21.286 1.00 87.50 112 SER A C 1
ATOM 807 O O . SER A 1 112 ? -23.213 1.707 21.060 1.00 87.50 112 SER A O 1
ATOM 809 N N . CYS A 1 113 ? -21.089 2.367 20.770 1.00 87.81 113 CYS A N 1
ATOM 810 C CA . CYS A 1 113 ? -20.702 1.230 19.954 1.00 87.81 113 CYS A CA 1
ATOM 811 C C . CYS A 1 113 ? -20.610 -0.077 20.749 1.00 87.81 113 CYS A C 1
ATOM 813 O O . CYS A 1 113 ? -20.682 -1.138 20.135 1.00 87.81 113 CYS A O 1
ATOM 815 N N . GLY A 1 114 ? -20.413 -0.041 22.074 1.00 87.75 114 GLY A N 1
ATOM 816 C CA . GLY A 1 114 ? -20.182 -1.218 22.928 1.00 87.75 114 GLY A CA 1
ATOM 817 C C . GLY A 1 114 ? -18.839 -1.930 22.692 1.00 87.75 114 GLY A C 1
ATOM 818 O O . GLY A 1 114 ? -18.233 -2.448 23.624 1.00 87.75 114 GLY A O 1
ATOM 819 N N . SER A 1 115 ? -18.330 -1.923 21.459 1.00 89.69 115 SER A N 1
ATOM 820 C CA . SER A 1 115 ? -16.967 -2.323 21.088 1.00 89.69 115 SER A CA 1
ATOM 821 C C . SER A 1 115 ? -16.496 -1.488 19.888 1.00 89.69 115 SER A C 1
ATOM 823 O O . SER A 1 115 ? -17.313 -1.144 19.027 1.00 89.69 115 SER A O 1
ATOM 825 N N . CYS A 1 116 ? -15.204 -1.155 19.812 1.00 90.56 116 CYS A N 1
ATOM 826 C CA . CYS A 1 116 ? -14.629 -0.381 18.706 1.00 90.56 116 CYS A CA 1
ATOM 827 C C . CYS A 1 116 ? -14.036 -1.317 17.644 1.00 90.56 116 CYS A C 1
ATOM 829 O O . CYS A 1 116 ? -13.142 -2.106 17.932 1.00 90.56 116 CYS A O 1
ATOM 831 N N . GLY A 1 117 ? -14.558 -1.266 16.417 1.00 89.38 117 GLY A N 1
ATOM 832 C CA . GLY A 1 117 ? -14.120 -2.112 15.302 1.00 89.38 117 GLY A CA 1
ATOM 833 C C . GLY A 1 117 ? -14.674 -3.542 15.306 1.00 89.38 117 GLY A C 1
ATOM 834 O O . GLY A 1 117 ? -15.633 -3.873 16.008 1.00 89.38 117 GLY A O 1
ATOM 835 N N . GLY A 1 118 ? -14.083 -4.400 14.474 1.00 86.31 118 GLY A N 1
ATOM 836 C CA . GLY A 1 118 ? -14.454 -5.812 14.335 1.00 86.31 118 GLY A CA 1
ATOM 837 C C . GLY A 1 118 ? -15.678 -6.083 13.450 1.00 86.31 118 GLY A C 1
ATOM 838 O O . GLY A 1 118 ? -16.314 -5.176 12.910 1.00 86.31 118 GLY A O 1
ATOM 839 N N . PHE A 1 119 ? -16.010 -7.367 13.290 1.00 83.12 119 PHE A N 1
ATOM 840 C CA . PHE A 1 119 ? -17.114 -7.808 12.434 1.00 83.12 119 PHE A CA 1
ATOM 841 C C . PHE A 1 119 ? -18.465 -7.258 12.920 1.00 83.12 119 PHE A C 1
ATOM 843 O O . PHE A 1 119 ? -18.751 -7.220 14.121 1.00 83.12 119 PHE A O 1
ATOM 850 N N . GLY A 1 120 ? -19.294 -6.804 11.977 1.00 82.56 120 GLY A N 1
ATOM 851 C CA . GLY A 1 120 ? -20.603 -6.218 12.273 1.00 82.56 120 GLY A CA 1
ATOM 852 C C . GLY A 1 120 ? -20.552 -4.862 12.986 1.00 82.56 120 GLY A C 1
ATOM 853 O O . GLY A 1 120 ? -21.571 -4.412 13.499 1.00 82.56 120 GLY A O 1
ATOM 854 N N . CYS A 1 121 ? -19.405 -4.173 13.033 1.00 89.06 121 CYS A N 1
ATOM 855 C CA . CYS A 1 121 ? -19.313 -2.824 13.609 1.00 89.06 121 CYS A CA 1
ATOM 856 C C . CYS A 1 121 ? -20.327 -1.841 12.992 1.00 89.06 121 CYS A C 1
ATOM 858 O O . CYS A 1 121 ? -20.848 -0.968 13.681 1.00 89.06 121 CYS A O 1
ATOM 860 N N . ASN A 1 122 ? -20.679 -2.022 11.718 1.00 85.25 122 ASN A N 1
ATOM 861 C CA . ASN A 1 122 ? -21.624 -1.180 10.991 1.00 85.25 122 ASN A CA 1
ATOM 862 C C . ASN A 1 122 ? -23.082 -1.344 11.443 1.00 85.25 122 ASN A C 1
ATOM 864 O O . ASN A 1 122 ? -23.901 -0.483 11.134 1.00 85.25 122 ASN A O 1
ATOM 868 N N . THR A 1 123 ? -23.417 -2.425 12.153 1.00 87.56 123 THR A N 1
ATOM 869 C CA . THR A 1 123 ? -24.774 -2.677 12.661 1.00 87.56 123 THR A CA 1
ATOM 870 C C . THR A 1 123 ? -24.956 -2.218 14.108 1.00 87.56 123 THR A C 1
ATOM 872 O O . THR A 1 123 ? -26.029 -2.408 14.677 1.00 87.56 123 THR A O 1
ATOM 875 N N . ARG A 1 124 ? -23.914 -1.650 14.728 1.00 89.31 124 ARG A N 1
ATOM 876 C CA . ARG A 1 124 ? -23.938 -1.185 16.122 1.00 89.31 124 ARG A CA 1
ATOM 877 C C . ARG A 1 124 ? -24.522 0.230 16.233 1.00 89.31 124 ARG A C 1
ATOM 879 O O . ARG A 1 124 ? -24.565 0.949 15.230 1.00 89.31 124 ARG A O 1
ATOM 886 N N . PRO A 1 125 ? -24.962 0.666 17.428 1.00 82.75 125 PRO A N 1
ATOM 887 C CA . PRO A 1 125 ? -25.469 2.021 17.627 1.00 82.75 125 PRO A CA 1
ATOM 888 C C . PRO A 1 125 ? -24.397 3.081 17.321 1.00 82.75 125 PRO A C 1
ATOM 890 O O . PRO A 1 125 ? -23.383 3.183 18.009 1.00 82.75 125 PRO A O 1
ATOM 893 N N . GLY A 1 126 ? -24.642 3.867 16.269 1.00 77.94 126 GLY A N 1
ATOM 894 C CA . GLY A 1 126 ? -23.686 4.820 15.686 1.00 77.94 126 GLY A CA 1
ATOM 895 C C . GLY A 1 126 ? -23.226 4.437 14.270 1.00 77.94 126 GLY A C 1
ATOM 896 O O . GLY A 1 126 ? -22.752 5.286 13.518 1.00 77.94 126 GLY A O 1
ATOM 897 N N . GLY A 1 127 ? -23.449 3.187 13.860 1.00 83.19 127 GLY A N 1
ATOM 898 C CA . GLY A 1 127 ? -23.185 2.703 12.510 1.00 83.19 127 GLY A CA 1
ATOM 899 C C . GLY A 1 127 ? -21.701 2.681 12.141 1.00 83.19 127 GLY A C 1
ATOM 900 O O . GLY A 1 127 ? -20.809 2.850 12.975 1.00 83.19 127 GLY A O 1
ATOM 901 N N . GLN A 1 128 ? -21.424 2.471 10.853 1.00 82.81 128 GLN A N 1
ATOM 902 C CA . GLN A 1 128 ? -20.053 2.286 10.367 1.00 82.81 128 GLN A CA 1
ATOM 903 C C . GLN A 1 128 ? -19.134 3.474 10.675 1.00 82.81 128 GLN A C 1
ATOM 905 O O . GLN A 1 128 ? -17.984 3.282 11.049 1.00 82.81 128 GLN A O 1
ATOM 910 N N . TYR A 1 129 ? -19.662 4.694 10.591 1.00 82.50 129 TYR A N 1
ATOM 911 C CA . TYR A 1 129 ? -18.880 5.912 10.776 1.00 82.50 129 TYR A CA 1
ATOM 912 C C . TYR A 1 129 ? -18.557 6.216 12.229 1.00 82.50 129 TYR A C 1
ATOM 914 O O . TYR A 1 129 ? -17.714 7.067 12.459 1.00 82.50 129 TYR A O 1
ATOM 922 N N . ALA A 1 130 ? -19.222 5.563 13.186 1.00 84.81 130 ALA A N 1
ATOM 923 C CA . ALA A 1 130 ? -18.961 5.760 14.607 1.00 84.81 130 ALA A CA 1
ATOM 924 C C . ALA A 1 130 ? -18.217 4.584 15.251 1.00 84.81 130 ALA A C 1
ATOM 926 O O . ALA A 1 130 ? -17.525 4.778 16.250 1.00 84.81 130 ALA A O 1
ATOM 927 N N . CYS A 1 131 ? -18.366 3.381 14.682 1.00 90.75 131 CYS A N 1
ATOM 928 C CA . CYS A 1 131 ? -17.950 2.131 15.312 1.00 90.75 131 CYS A CA 1
ATOM 929 C C . CYS A 1 131 ? -16.966 1.292 14.491 1.00 90.75 131 CYS A C 1
ATOM 931 O O . CYS A 1 131 ? -16.356 0.388 15.056 1.00 90.75 131 CYS A O 1
ATOM 933 N N . CYS A 1 132 ? -16.816 1.520 13.180 1.00 88.31 132 CYS A N 1
ATOM 934 C CA . CYS A 1 132 ? -15.861 0.773 12.359 1.00 88.31 132 CYS A CA 1
ATOM 935 C C . CYS A 1 132 ? -14.541 1.529 12.243 1.00 88.31 132 CYS A C 1
ATOM 937 O O . CYS A 1 132 ? -14.483 2.587 11.622 1.00 88.31 132 CYS A O 1
ATOM 939 N N . THR A 1 133 ? -13.466 0.937 12.759 1.00 86.44 133 THR A N 1
ATOM 940 C CA . THR A 1 133 ? -12.115 1.524 12.766 1.00 86.44 133 THR A CA 1
ATOM 941 C C . THR A 1 133 ? -11.602 1.884 11.372 1.00 86.44 133 THR A C 1
ATOM 943 O O . THR A 1 133 ? -10.946 2.908 11.212 1.00 86.44 133 THR A O 1
ATOM 946 N N . GLY A 1 134 ? -11.982 1.124 10.339 1.00 83.94 134 GLY A N 1
ATOM 947 C CA . GLY A 1 134 ? -11.618 1.406 8.944 1.00 83.94 134 GLY A CA 1
ATOM 948 C C . GLY A 1 134 ? -12.216 2.692 8.354 1.00 83.94 134 GLY A C 1
ATOM 949 O O . GLY A 1 134 ? -11.833 3.088 7.260 1.00 83.94 134 GLY A O 1
ATOM 950 N N . SER A 1 135 ? -13.158 3.346 9.040 1.00 78.56 135 SER A N 1
ATOM 951 C CA . SER A 1 135 ? -13.745 4.631 8.625 1.00 78.56 135 SER A CA 1
ATOM 952 C C . SER A 1 135 ? -13.278 5.813 9.485 1.00 78.56 135 SER A C 1
ATOM 954 O O . SER A 1 135 ? -13.728 6.935 9.264 1.00 78.56 135 SER A O 1
ATOM 956 N N . VAL A 1 136 ? -12.395 5.577 10.463 1.00 84.81 136 VAL A N 1
ATOM 957 C CA . VAL A 1 136 ? -11.954 6.587 11.432 1.00 84.81 136 VAL A CA 1
ATOM 958 C C . VAL A 1 136 ? -10.636 7.214 10.986 1.00 84.81 136 VAL A C 1
ATOM 960 O O . VAL A 1 136 ? -9.580 6.585 11.054 1.00 84.81 136 VAL A O 1
ATOM 963 N N . THR A 1 137 ? -10.700 8.473 10.555 1.00 80.56 137 THR A N 1
ATOM 964 C CA . THR A 1 137 ? -9.534 9.232 10.067 1.00 80.56 137 THR A CA 1
ATOM 965 C C . THR A 1 137 ? -9.285 10.542 10.814 1.00 80.56 137 THR A C 1
ATOM 967 O O . THR A 1 137 ? -8.221 11.130 10.656 1.00 80.56 137 THR A O 1
ATOM 970 N N . ALA A 1 138 ? -10.240 11.018 11.619 1.00 80.38 138 ALA A N 1
ATOM 971 C CA . ALA A 1 138 ? -10.097 12.261 12.376 1.00 80.38 138 ALA A CA 1
ATOM 972 C C . ALA A 1 138 ? -9.174 12.071 13.589 1.00 80.38 138 ALA A C 1
ATOM 974 O O . ALA A 1 138 ? -9.225 11.026 14.224 1.00 80.38 138 ALA A O 1
ATOM 975 N N . LEU A 1 139 ? -8.370 13.073 13.945 1.00 81.62 139 LEU A N 1
ATOM 976 C CA . LEU A 1 139 ? -7.482 13.025 15.116 1.00 81.62 139 LEU A CA 1
ATOM 977 C C . LEU A 1 139 ? -8.225 13.394 16.407 1.00 81.62 139 LEU A C 1
ATOM 979 O O . LEU A 1 139 ? -9.075 14.291 16.392 1.00 81.62 139 LEU A O 1
ATOM 983 N N . CYS A 1 140 ? -7.907 12.741 17.527 1.00 80.94 140 CYS A N 1
ATOM 984 C CA . CYS A 1 140 ? -8.593 12.983 18.803 1.00 80.94 140 CYS A CA 1
ATOM 985 C C . CYS A 1 140 ? -8.343 14.384 19.372 1.00 80.94 140 CYS A C 1
ATOM 987 O O . CYS A 1 140 ? -9.246 14.972 19.975 1.00 80.94 140 CYS A O 1
ATOM 989 N N . SER A 1 141 ? -7.186 14.970 19.075 1.00 75.75 141 SER A N 1
ATOM 990 C CA . SER A 1 141 ? -6.829 16.366 19.343 1.00 75.75 141 SER A CA 1
ATOM 991 C C . SER A 1 141 ? -7.817 17.395 18.775 1.00 75.75 141 SER A C 1
ATOM 993 O O . SER A 1 141 ? -7.930 18.500 19.306 1.00 75.75 141 SER A O 1
ATOM 995 N N . THR A 1 142 ? -8.598 17.042 17.748 1.00 70.56 142 THR A N 1
ATOM 996 C CA . THR A 1 142 ? -9.628 17.925 17.166 1.00 70.56 142 THR A CA 1
ATOM 997 C C . THR A 1 142 ? -10.966 17.896 17.914 1.00 70.56 142 THR A C 1
ATOM 999 O O . THR A 1 142 ? -11.881 18.648 17.582 1.00 70.56 142 THR A O 1
ATOM 1002 N N . GLY A 1 143 ? -11.115 17.011 18.907 1.00 71.19 143 GLY A N 1
ATOM 1003 C CA . GLY A 1 143 ? -12.370 16.786 19.628 1.00 71.19 143 GLY A CA 1
ATOM 1004 C C . GLY A 1 143 ? -13.432 16.017 18.831 1.00 71.19 143 GLY A C 1
ATOM 1005 O O . GLY A 1 143 ? -14.529 15.786 19.348 1.00 71.19 143 GLY A O 1
ATOM 1006 N N . ALA A 1 144 ? -13.128 15.603 17.595 1.00 75.06 144 ALA A N 1
ATOM 1007 C CA . ALA A 1 144 ? -14.002 14.773 16.776 1.00 75.06 144 ALA A CA 1
ATOM 1008 C C . ALA A 1 144 ? -14.164 13.366 17.372 1.00 75.06 144 ALA A C 1
ATOM 1010 O O . ALA A 1 144 ? -13.260 12.835 18.016 1.00 75.06 144 ALA A O 1
ATOM 1011 N N . ARG A 1 145 ? -15.332 12.751 17.153 1.00 78.38 145 ARG A N 1
ATOM 1012 C CA . ARG A 1 145 ? -15.601 11.359 17.532 1.00 78.38 145 ARG A CA 1
ATOM 1013 C C . ARG A 1 145 ? -16.378 10.662 16.416 1.00 78.38 145 ARG A C 1
ATOM 1015 O O . ARG A 1 145 ? -17.385 11.220 15.973 1.00 78.38 145 ARG A O 1
ATOM 1022 N N . PRO A 1 146 ? -15.973 9.452 16.001 1.00 86.25 146 PRO A N 1
ATOM 1023 C CA . PRO A 1 146 ? -14.782 8.706 16.430 1.00 86.25 146 PRO A CA 1
ATOM 1024 C C . PRO A 1 146 ? -13.475 9.352 15.945 1.00 86.25 146 PRO A C 1
ATOM 1026 O O . PRO A 1 146 ? -13.498 10.203 15.056 1.00 86.25 146 PRO A O 1
ATOM 1029 N N . CYS A 1 147 ? -12.347 8.963 16.537 1.00 87.62 147 CYS A N 1
ATOM 1030 C CA . CYS A 1 147 ? -11.038 9.537 16.234 1.00 87.62 147 CYS A CA 1
ATOM 1031 C C . CYS A 1 147 ? -9.885 8.530 16.349 1.00 87.62 147 CYS A C 1
ATOM 1033 O O . CYS A 1 147 ? -10.052 7.431 16.864 1.00 87.62 147 CYS A O 1
ATOM 1035 N N . VAL A 1 148 ? -8.720 8.895 15.832 1.00 87.88 148 VAL A N 1
ATOM 1036 C CA . VAL A 1 148 ? -7.447 8.196 15.987 1.00 87.88 148 VAL A CA 1
ATOM 1037 C C . VAL A 1 148 ? -6.710 8.856 17.147 1.00 87.88 148 VAL A C 1
ATOM 1039 O O . VAL A 1 148 ? -6.588 10.084 17.157 1.00 87.88 148 VAL A O 1
ATOM 1042 N N . ALA A 1 149 ? -6.284 8.057 18.125 1.00 78.56 149 ALA A N 1
ATOM 1043 C CA . ALA A 1 149 ? -5.484 8.511 19.249 1.00 78.56 149 ALA A CA 1
ATOM 1044 C C . ALA A 1 149 ? -4.223 9.197 18.717 1.00 78.56 149 ALA A C 1
ATOM 1046 O O . ALA A 1 149 ? -3.555 8.676 17.823 1.00 78.56 149 ALA A O 1
ATOM 1047 N N . ASP A 1 150 ? -3.931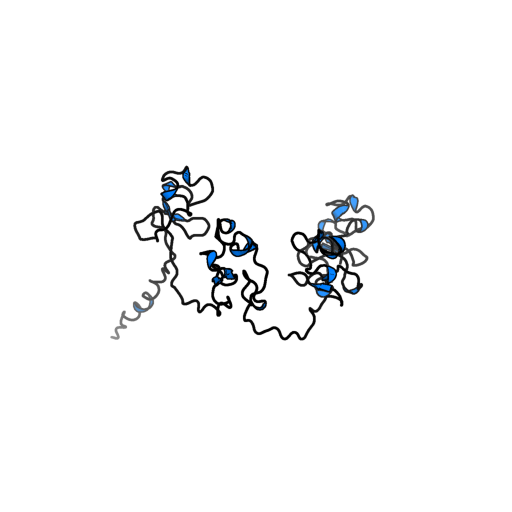 10.385 19.240 1.00 69.38 150 ASP A N 1
ATOM 1048 C CA . ASP A 1 150 ? -2.692 11.075 18.911 1.00 69.38 150 ASP A CA 1
ATOM 1049 C C . ASP A 1 150 ? -1.528 10.261 19.496 1.00 69.38 150 ASP A C 1
ATOM 1051 O O . ASP A 1 150 ? -1.572 9.864 20.664 1.00 69.38 150 ASP A O 1
ATOM 1055 N N . ASP A 1 151 ? -0.513 9.975 18.688 1.00 62.88 151 ASP A N 1
ATOM 1056 C CA . ASP A 1 151 ? 0.693 9.296 19.151 1.00 62.88 151 ASP A CA 1
ATOM 1057 C C . ASP A 1 151 ? 1.467 10.278 20.046 1.00 62.88 151 ASP A C 1
ATOM 1059 O O . ASP A 1 151 ? 1.879 11.341 19.581 1.00 62.88 151 ASP A O 1
ATOM 1063 N N . VAL A 1 152 ? 1.628 9.977 21.342 1.00 52.28 152 VAL A N 1
ATOM 1064 C CA . VAL A 1 152 ? 2.450 10.797 22.263 1.00 52.28 152 VAL A CA 1
ATOM 1065 C C . VAL A 1 152 ? 3.923 10.441 22.111 1.00 52.28 152 VAL A C 1
ATOM 1067 O O . VAL A 1 152 ? 4.662 10.311 23.082 1.00 52.28 152 VAL A O 1
ATOM 1070 N N . THR A 1 153 ? 4.396 10.298 20.883 1.00 48.25 153 THR A N 1
ATOM 1071 C CA . THR A 1 153 ? 5.726 10.825 20.618 1.00 48.25 153 THR A CA 1
ATOM 1072 C C . THR A 1 153 ? 5.589 12.335 20.719 1.00 48.25 153 THR A C 1
ATOM 1074 O O . THR A 1 153 ? 4.644 12.880 20.150 1.00 48.25 153 THR A O 1
ATOM 1077 N N . ASP A 1 154 ? 6.454 12.976 21.508 1.00 37.28 154 ASP A N 1
ATOM 1078 C CA . ASP A 1 154 ? 6.536 14.430 21.679 1.00 37.28 154 ASP A CA 1
ATOM 1079 C C . ASP A 1 154 ? 6.033 15.194 20.449 1.00 37.28 154 ASP A C 1
ATOM 1081 O O . ASP A 1 154 ? 6.359 14.775 19.331 1.00 37.28 154 ASP A O 1
ATOM 1085 N N . PRO A 1 155 ? 5.283 16.307 20.621 1.00 42.25 155 PRO A N 1
ATOM 1086 C CA . PRO A 1 155 ? 4.823 17.088 19.482 1.00 42.25 155 PRO A CA 1
ATOM 1087 C C . PRO A 1 155 ? 6.024 17.276 18.563 1.00 42.25 155 PRO A C 1
ATOM 1089 O O . PRO A 1 155 ? 7.037 17.796 19.049 1.00 42.25 155 PRO A O 1
ATOM 1092 N N . PRO A 1 156 ? 5.980 16.837 17.286 1.00 40.28 156 PRO A N 1
ATOM 1093 C CA . PRO A 1 156 ? 7.018 17.246 16.377 1.00 40.28 156 PRO A CA 1
ATOM 1094 C C . PRO A 1 156 ? 6.960 18.760 16.452 1.00 40.28 156 PRO A C 1
ATOM 1096 O O . PRO A 1 156 ? 5.945 19.388 16.136 1.00 40.28 156 PRO A O 1
ATOM 1099 N N . THR A 1 157 ? 8.020 19.349 16.995 1.00 35.38 157 THR A N 1
ATOM 1100 C CA . THR A 1 157 ? 8.302 20.748 16.782 1.00 35.38 157 THR A CA 1
ATOM 1101 C C . THR A 1 157 ? 8.188 20.911 15.281 1.00 35.38 157 THR A C 1
ATOM 1103 O O . THR A 1 157 ? 9.005 20.382 14.531 1.00 35.38 157 THR A O 1
ATOM 1106 N N . VAL A 1 158 ? 7.102 21.553 14.854 1.00 45.56 158 VAL A N 1
ATOM 1107 C CA . VAL A 1 158 ? 6.884 22.058 13.504 1.00 45.56 158 VAL A CA 1
ATOM 1108 C C . VAL A 1 158 ? 7.936 23.134 13.270 1.00 45.56 158 VAL A C 1
ATOM 1110 O O . VAL A 1 158 ? 7.689 24.332 13.334 1.00 45.56 158 VAL A O 1
ATOM 1113 N N . THR A 1 159 ? 9.158 22.669 13.085 1.00 36.78 159 THR A N 1
ATOM 1114 C CA . THR A 1 159 ? 10.327 23.404 12.634 1.00 36.78 159 THR A CA 1
ATOM 1115 C C . THR A 1 159 ? 10.994 22.528 11.589 1.00 36.78 159 THR A C 1
ATOM 1117 O O . THR A 1 159 ? 12.110 22.069 11.772 1.00 36.78 159 THR A O 1
ATOM 1120 N N . ASP A 1 160 ? 10.223 22.136 10.581 1.00 39.09 160 ASP A N 1
ATOM 1121 C CA . ASP A 1 160 ? 10.524 22.446 9.190 1.00 39.09 160 ASP A CA 1
ATOM 1122 C C . ASP A 1 160 ? 9.328 22.008 8.323 1.00 39.09 160 ASP A C 1
ATOM 1124 O O . ASP A 1 160 ? 8.646 21.036 8.659 1.00 39.09 160 ASP A O 1
ATOM 1128 N N . PRO A 1 161 ? 8.991 22.741 7.244 1.00 45.75 161 PRO A N 1
ATOM 1129 C CA . PRO A 1 161 ? 8.048 22.244 6.243 1.00 45.75 161 PRO A CA 1
ATOM 1130 C C . P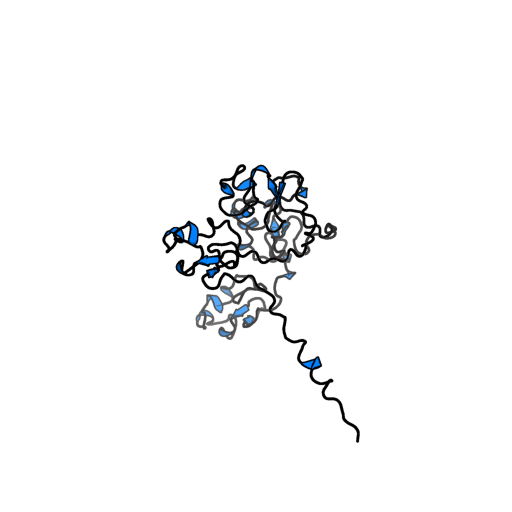RO A 1 161 ? 8.497 20.848 5.768 1.00 45.75 161 PRO A C 1
ATOM 1132 O O . PRO A 1 161 ? 9.709 20.617 5.699 1.00 45.75 161 PRO A O 1
ATOM 1135 N N . PRO A 1 162 ? 7.569 19.922 5.434 1.00 48.88 162 PRO A N 1
ATOM 1136 C CA . PRO A 1 162 ? 7.932 18.597 4.936 1.00 48.88 162 PRO A CA 1
ATOM 1137 C C . PRO A 1 162 ? 8.916 18.779 3.781 1.00 48.88 162 PRO A C 1
ATOM 1139 O O . PRO A 1 162 ? 8.617 19.422 2.770 1.00 48.88 162 PRO A O 1
ATOM 1142 N N . THR A 1 163 ? 10.154 18.344 4.007 1.00 65.81 163 THR A N 1
ATOM 1143 C CA . THR A 1 163 ? 11.280 18.676 3.140 1.00 65.81 163 THR A CA 1
ATOM 1144 C C . THR A 1 163 ? 11.104 17.921 1.829 1.00 65.81 163 THR A C 1
ATOM 1146 O O . THR A 1 163 ? 11.382 16.731 1.756 1.00 65.81 163 THR A O 1
ATOM 1149 N N . GLY A 1 164 ? 10.614 18.610 0.796 1.00 73.25 164 GLY A N 1
ATOM 1150 C CA . GLY A 1 164 ? 10.479 18.047 -0.549 1.00 73.25 164 GLY A CA 1
ATOM 1151 C C . GLY A 1 164 ? 9.358 18.651 -1.390 1.00 73.25 164 GLY A C 1
ATOM 1152 O O . GLY A 1 164 ? 9.477 18.699 -2.613 1.00 73.25 164 GLY A O 1
ATOM 1153 N N . CYS A 1 165 ? 8.299 19.156 -0.754 1.00 84.62 165 CYS A N 1
ATOM 1154 C CA . CYS A 1 165 ? 7.144 19.705 -1.458 1.00 84.62 165 CYS A CA 1
ATOM 1155 C C . CYS A 1 165 ? 7.250 21.228 -1.680 1.00 84.62 165 CYS A C 1
ATOM 1157 O O . CYS A 1 165 ? 7.589 21.960 -0.747 1.00 84.62 165 CYS A O 1
ATOM 1159 N N . PRO A 1 166 ? 6.958 21.745 -2.893 1.00 85.75 166 PRO A N 1
ATOM 1160 C CA . PRO A 1 166 ? 6.962 23.185 -3.154 1.00 85.75 166 PRO A CA 1
ATOM 1161 C C . PRO A 1 166 ? 5.819 23.894 -2.404 1.00 85.75 166 PRO A C 1
ATOM 1163 O O . PRO A 1 166 ? 4.816 23.280 -2.045 1.00 85.75 166 PRO A O 1
ATOM 1166 N N . SER A 1 167 ? 5.931 25.206 -2.177 1.00 84.62 167 SER A N 1
ATOM 1167 C CA . SER A 1 167 ? 4.860 25.996 -1.544 1.00 84.62 167 SER A CA 1
ATOM 1168 C C . SER A 1 167 ? 3.513 25.837 -2.265 1.00 84.62 167 SER A C 1
ATOM 1170 O O . SER A 1 167 ? 3.469 25.843 -3.496 1.00 84.62 167 SER A O 1
ATOM 1172 N N . GLY A 1 168 ? 2.410 25.751 -1.513 1.00 85.50 168 GLY A N 1
ATOM 1173 C CA . GLY A 1 168 ? 1.072 25.545 -2.083 1.00 85.50 168 GLY A CA 1
ATOM 1174 C C . GLY A 1 168 ? 0.747 24.076 -2.379 1.00 85.50 168 GLY A C 1
ATOM 1175 O O . GLY A 1 168 ? -0.154 23.785 -3.178 1.00 85.50 168 GLY A O 1
ATOM 1176 N N . SER A 1 169 ? 1.491 23.146 -1.775 1.00 89.44 169 SER A N 1
ATOM 1177 C CA . SER A 1 169 ? 1.306 21.710 -1.952 1.00 89.44 169 SER A CA 1
ATOM 1178 C C . SER A 1 169 ? 1.332 20.943 -0.638 1.00 89.44 169 SER A C 1
ATOM 1180 O O . SER A 1 169 ? 1.862 21.404 0.370 1.00 89.44 169 SER A O 1
ATOM 1182 N N . ILE A 1 170 ? 0.728 19.761 -0.676 1.00 88.81 170 ILE A N 1
ATOM 1183 C CA . ILE A 1 170 ? 0.604 18.838 0.449 1.00 88.81 170 ILE A CA 1
ATOM 1184 C C . ILE A 1 170 ? 1.246 17.495 0.084 1.00 88.81 170 ILE A C 1
ATOM 1186 O O . ILE A 1 170 ? 0.979 17.003 -1.021 1.00 88.81 170 ILE A O 1
ATOM 1190 N N . PRO A 1 171 ? 2.064 16.897 0.971 1.00 87.25 171 PRO A N 1
ATOM 1191 C CA . PRO A 1 171 ? 2.621 15.571 0.744 1.00 87.25 171 PRO A CA 1
ATOM 1192 C C . PRO A 1 171 ? 1.527 14.496 0.797 1.00 87.25 171 PRO A C 1
ATOM 1194 O O . PRO A 1 171 ? 0.447 14.694 1.369 1.00 87.25 171 PRO A O 1
ATOM 1197 N N . ASP A 1 172 ? 1.786 13.354 0.169 1.00 86.69 172 ASP A N 1
ATOM 1198 C CA . ASP A 1 172 ? 1.021 12.135 0.384 1.00 86.69 172 ASP A CA 1
ATOM 1199 C C . ASP A 1 172 ? 1.394 11.469 1.710 1.00 86.69 172 ASP A C 1
ATOM 1201 O O . ASP A 1 172 ? 2.328 11.874 2.393 1.00 86.69 172 ASP A O 1
ATOM 1205 N N . GLY A 1 173 ? 0.641 10.440 2.105 1.00 80.00 173 GLY A N 1
ATOM 1206 C CA . GLY A 1 173 ? 0.854 9.755 3.387 1.00 80.00 173 GLY A CA 1
ATOM 1207 C C . GLY A 1 173 ? 2.188 9.006 3.516 1.00 80.00 173 GLY A C 1
ATOM 1208 O O . GLY A 1 173 ? 2.390 8.342 4.527 1.00 80.00 173 GLY A O 1
ATOM 1209 N N . TYR A 1 174 ? 3.051 9.076 2.498 1.00 78.38 174 TYR A N 1
ATOM 1210 C CA . TYR A 1 174 ? 4.357 8.422 2.432 1.00 78.38 174 TYR A CA 1
ATOM 1211 C C . TYR A 1 174 ? 5.512 9.407 2.181 1.00 78.38 174 TYR A C 1
ATOM 1213 O O . TYR A 1 174 ? 6.647 8.958 2.062 1.00 78.38 174 TYR A O 1
ATOM 1221 N N . ASP A 1 175 ? 5.244 10.717 2.090 1.00 79.12 175 ASP A N 1
ATOM 1222 C CA . ASP A 1 175 ? 6.240 11.749 1.760 1.00 79.12 175 ASP A CA 1
ATOM 1223 C C . ASP A 1 175 ? 7.025 11.461 0.461 1.00 79.12 175 ASP A C 1
ATOM 1225 O O . ASP A 1 175 ? 8.211 11.770 0.338 1.00 79.12 175 ASP A O 1
ATOM 1229 N N . GLU A 1 176 ? 6.363 10.881 -0.543 1.00 82.25 176 GLU A N 1
ATOM 1230 C CA . GLU A 1 176 ? 6.956 10.601 -1.859 1.00 82.25 176 GLU A CA 1
ATOM 1231 C C . GLU A 1 176 ? 6.446 11.568 -2.931 1.00 82.25 176 GLU A C 1
ATOM 1233 O O . GLU A 1 176 ? 7.130 11.845 -3.923 1.00 82.25 176 GLU A O 1
ATOM 1238 N N . LYS A 1 177 ? 5.218 12.069 -2.767 1.00 88.38 177 LYS A N 1
ATOM 1239 C CA . LYS A 1 177 ? 4.512 12.863 -3.775 1.00 88.38 177 LYS A CA 1
ATOM 1240 C C . LYS A 1 177 ? 3.846 14.073 -3.156 1.00 88.38 177 LYS A C 1
ATOM 1242 O O . LYS A 1 177 ? 3.373 14.025 -2.032 1.00 88.38 177 LYS A O 1
ATOM 1247 N N . CYS A 1 178 ? 3.728 15.132 -3.942 1.00 91.94 178 CYS A N 1
ATOM 1248 C CA . CYS A 1 178 ? 3.066 16.368 -3.564 1.00 91.94 178 CYS A CA 1
ATOM 1249 C C . CYS A 1 178 ? 1.885 16.634 -4.493 1.00 91.94 178 CYS A C 1
ATOM 1251 O O . CYS A 1 178 ? 2.015 16.628 -5.720 1.00 91.94 178 CYS A O 1
ATOM 1253 N N . CYS A 1 179 ? 0.731 16.920 -3.906 1.00 93.12 179 CYS A N 1
ATOM 1254 C CA . CYS A 1 179 ? -0.468 17.342 -4.617 1.00 93.12 179 CYS A CA 1
ATOM 1255 C C . CYS A 1 179 ? -0.749 18.814 -4.339 1.00 93.12 179 CYS A C 1
ATOM 1257 O O . CYS A 1 179 ? -0.250 19.380 -3.371 1.00 93.12 179 CYS A O 1
ATOM 1259 N N . SER A 1 180 ? -1.589 19.442 -5.159 1.00 91.50 180 SER A N 1
ATOM 1260 C CA . SER A 1 180 ? -2.056 20.799 -4.857 1.00 91.50 180 SER A CA 1
ATOM 1261 C C . SER A 1 180 ? -2.740 20.856 -3.486 1.00 91.50 180 SER A C 1
ATOM 1263 O O . SER A 1 180 ? -3.535 19.978 -3.160 1.00 91.50 180 SER A O 1
ATOM 1265 N N . GLU A 1 181 ? -2.511 21.921 -2.710 1.00 91.00 181 GLU A N 1
ATOM 1266 C CA . GLU A 1 181 ? -3.250 22.179 -1.459 1.00 91.00 181 GLU A CA 1
ATOM 1267 C C . GLU A 1 181 ? -4.773 22.193 -1.661 1.00 91.00 181 GLU A C 1
ATOM 1269 O O . GLU A 1 181 ? -5.525 21.814 -0.764 1.00 91.00 181 GLU A O 1
ATOM 1274 N N . SER A 1 182 ? -5.242 22.553 -2.864 1.00 89.62 182 SER A N 1
ATOM 1275 C CA . SER A 1 182 ? -6.668 22.516 -3.220 1.00 89.62 182 SER A CA 1
ATOM 1276 C C . SER A 1 182 ? -7.296 21.122 -3.100 1.00 89.62 182 SER A C 1
ATOM 1278 O O . SER A 1 182 ? -8.509 21.007 -2.925 1.00 89.62 182 SER A O 1
ATOM 1280 N N . CYS A 1 183 ? -6.477 20.069 -3.118 1.00 88.81 183 CYS A N 1
ATOM 1281 C CA . CYS A 1 183 ? -6.923 18.701 -2.924 1.00 88.81 183 CYS A CA 1
ATOM 1282 C C . CYS A 1 183 ? -7.368 18.415 -1.485 1.00 88.81 183 CYS A C 1
ATOM 1284 O O . CYS A 1 183 ? -8.084 17.442 -1.272 1.00 88.81 183 CYS A O 1
ATOM 1286 N N . GLY A 1 184 ? -6.931 19.191 -0.485 1.00 86.25 184 GLY A N 1
ATOM 1287 C CA . GLY A 1 184 ? -7.175 18.942 0.945 1.00 86.25 184 GLY A CA 1
ATOM 1288 C C . GLY A 1 184 ? -6.470 17.699 1.514 1.00 86.25 184 GLY A C 1
ATOM 1289 O O . GLY A 1 184 ? -6.128 17.662 2.691 1.00 86.25 184 GLY A O 1
ATOM 1290 N N . SER A 1 185 ? -6.216 16.681 0.691 1.00 88.75 185 SER A N 1
ATOM 1291 C CA . SER A 1 185 ? -5.345 15.534 0.975 1.00 88.75 185 SER A CA 1
ATOM 1292 C C . SER A 1 185 ? -4.727 15.039 -0.342 1.00 88.75 185 SER A C 1
ATOM 1294 O O . SER A 1 185 ? -5.377 15.127 -1.390 1.00 88.75 185 SER A O 1
ATOM 1296 N N . CYS A 1 186 ? -3.499 14.515 -0.321 1.00 88.62 186 CYS A N 1
ATOM 1297 C CA . CYS A 1 186 ? -2.832 13.981 -1.513 1.00 88.62 186 CYS A CA 1
ATOM 1298 C C . CYS A 1 186 ? -3.015 12.457 -1.606 1.00 88.62 186 CYS A C 1
ATOM 1300 O O . CYS A 1 186 ? -2.629 11.720 -0.703 1.00 88.62 186 CYS A O 1
ATOM 1302 N N . GLY A 1 187 ? -3.648 11.972 -2.679 1.00 88.44 187 GLY A N 1
ATOM 1303 C CA . GLY A 1 187 ? -3.919 10.546 -2.906 1.00 88.44 187 GLY A CA 1
ATOM 1304 C C . GLY A 1 187 ? -5.110 9.966 -2.129 1.00 88.44 187 GLY A C 1
ATOM 1305 O O . GLY A 1 187 ? -5.949 10.687 -1.582 1.00 88.44 187 GLY A O 1
ATOM 1306 N N . GLY A 1 188 ? -5.207 8.635 -2.108 1.00 85.19 188 GLY A N 1
ATOM 1307 C CA . GLY A 1 188 ? -6.274 7.885 -1.431 1.00 85.19 188 GLY A CA 1
ATOM 1308 C C . GLY A 1 188 ? -7.568 7.718 -2.241 1.00 85.19 188 GLY A C 1
ATOM 1309 O O . GLY A 1 188 ? -7.694 8.194 -3.368 1.00 85.19 188 GLY A O 1
ATOM 1310 N N . PHE A 1 189 ? -8.542 7.011 -1.660 1.00 84.81 189 PHE A N 1
ATOM 1311 C CA . PHE A 1 189 ? -9.830 6.737 -2.305 1.00 84.81 189 PHE A CA 1
ATOM 1312 C C . PHE A 1 189 ? -10.607 8.035 -2.591 1.00 84.81 189 PHE A C 1
ATOM 1314 O O . PHE A 1 189 ? -10.657 8.941 -1.754 1.00 84.81 189 PHE A O 1
ATOM 1321 N N . GLY A 1 190 ? -11.201 8.125 -3.785 1.00 85.31 190 GLY A N 1
ATOM 1322 C CA . GLY A 1 190 ? -11.968 9.293 -4.228 1.00 85.31 190 GLY A CA 1
ATOM 1323 C C . GLY A 1 190 ? -11.130 10.552 -4.476 1.00 85.31 190 GLY A C 1
ATOM 1324 O O . GLY A 1 190 ? -11.688 11.648 -4.514 1.00 85.31 190 GLY A O 1
ATOM 1325 N N . CYS A 1 191 ? -9.803 10.434 -4.622 1.00 90.88 191 CYS A N 1
ATOM 1326 C CA . CYS A 1 191 ? -8.926 11.559 -4.968 1.00 90.88 191 CYS A CA 1
ATOM 1327 C C . CYS A 1 191 ? -9.354 12.269 -6.264 1.00 90.88 191 CYS A C 1
ATOM 1329 O O . CYS A 1 191 ? -9.185 13.477 -6.391 1.00 90.88 191 CYS A O 1
ATOM 1331 N N . ASP A 1 192 ? -9.962 11.540 -7.198 1.00 90.25 192 ASP A N 1
ATOM 1332 C CA . ASP A 1 192 ? -10.458 12.033 -8.482 1.00 90.25 192 ASP A CA 1
ATOM 1333 C C . ASP A 1 192 ? -11.643 12.995 -8.353 1.00 90.25 192 ASP A C 1
ATOM 1335 O O . ASP A 1 192 ? -11.852 13.836 -9.224 1.00 90.25 192 ASP A O 1
ATOM 1339 N N . SER A 1 193 ? -12.386 12.892 -7.252 1.00 91.44 193 SER A N 1
ATOM 1340 C CA . SER A 1 193 ? -13.578 13.691 -6.976 1.00 91.44 193 SER A CA 1
ATOM 1341 C C . SER A 1 193 ? -13.267 14.978 -6.196 1.00 91.44 193 SER A C 1
ATOM 1343 O O . SER A 1 193 ? -14.175 15.748 -5.882 1.00 91.44 193 SER A O 1
ATOM 1345 N N . ARG A 1 194 ? -11.993 15.223 -5.859 1.00 90.62 194 ARG A N 1
ATOM 1346 C CA . ARG A 1 194 ? -11.543 16.404 -5.104 1.00 90.62 194 ARG A CA 1
ATOM 1347 C C . ARG A 1 194 ? -11.351 17.620 -6.020 1.00 90.62 194 ARG A C 1
ATOM 1349 O O . ARG A 1 194 ? -11.232 17.454 -7.236 1.00 90.62 194 ARG A O 1
ATOM 1356 N N . PRO A 1 195 ? -11.307 18.853 -5.480 1.00 89.62 195 PRO A N 1
ATOM 1357 C CA . PRO A 1 195 ? -11.012 20.039 -6.282 1.00 89.62 195 PRO A CA 1
ATOM 1358 C C . PRO A 1 195 ? -9.668 19.894 -7.011 1.00 89.62 195 PRO A C 1
ATOM 1360 O O . PRO A 1 195 ? -8.670 19.534 -6.403 1.00 89.62 195 PRO A O 1
ATOM 1363 N N . GLY A 1 196 ? -9.659 20.135 -8.326 1.00 83.88 196 GLY A N 1
ATOM 1364 C CA . GLY A 1 196 ? -8.507 19.863 -9.202 1.00 83.88 196 GLY A CA 1
ATOM 1365 C C . GLY A 1 196 ? -8.528 18.475 -9.865 1.00 83.88 196 GLY A C 1
ATOM 1366 O O . GLY A 1 196 ? -7.822 18.252 -10.849 1.00 83.88 196 GLY A O 1
ATOM 1367 N N . GLY A 1 197 ? -9.393 17.573 -9.399 1.00 88.75 197 GLY A N 1
ATOM 1368 C CA . GLY A 1 197 ? -9.631 16.256 -9.979 1.00 88.75 197 GLY A CA 1
ATOM 1369 C C . GLY A 1 197 ? -8.434 15.309 -9.889 1.00 88.75 197 GLY A C 1
ATOM 1370 O O . GLY A 1 197 ? -7.425 15.583 -9.234 1.00 88.75 197 GLY A O 1
ATOM 1371 N N . ALA A 1 198 ? -8.527 14.182 -10.598 1.00 86.50 198 ALA A N 1
ATOM 1372 C CA . ALA A 1 198 ? -7.502 13.137 -10.555 1.00 86.50 198 ALA A CA 1
ATOM 1373 C C . ALA A 1 198 ? -6.106 13.656 -10.925 1.00 86.50 198 ALA A C 1
ATOM 1375 O O . ALA A 1 198 ? -5.125 13.301 -10.279 1.00 86.50 198 ALA A O 1
ATOM 1376 N N . ALA A 1 199 ? -6.039 14.554 -11.911 1.00 86.75 199 ALA A N 1
ATOM 1377 C CA . ALA A 1 199 ? -4.791 15.127 -12.397 1.00 86.75 199 ALA A CA 1
ATOM 1378 C C . ALA A 1 199 ? -4.055 15.975 -11.353 1.00 86.75 199 ALA A C 1
ATOM 1380 O O . ALA A 1 199 ? -2.848 16.119 -11.479 1.00 86.75 199 ALA A O 1
ATOM 1381 N N . ALA A 1 200 ? -4.749 16.531 -10.355 1.00 88.75 200 ALA A N 1
ATOM 1382 C CA . ALA A 1 200 ? -4.134 17.331 -9.297 1.00 88.75 200 ALA A CA 1
ATOM 1383 C C . ALA A 1 200 ? -3.920 16.549 -7.994 1.00 88.75 200 ALA A C 1
ATOM 1385 O O . ALA A 1 200 ? -3.033 16.902 -7.217 1.00 88.75 200 ALA A O 1
ATOM 1386 N N . CYS A 1 201 ? -4.742 15.521 -7.749 1.00 91.44 201 CYS A N 1
ATOM 1387 C CA . CYS A 1 201 ? -4.915 14.945 -6.416 1.00 91.44 201 CYS A CA 1
ATOM 1388 C C . CYS A 1 201 ? -4.651 13.441 -6.316 1.00 91.44 201 CYS A C 1
ATOM 1390 O O . CYS A 1 201 ? -4.481 12.941 -5.205 1.00 91.44 201 CYS A O 1
ATOM 1392 N N . CYS A 1 202 ? -4.641 12.693 -7.424 1.00 88.94 202 CYS A N 1
ATOM 1393 C CA . CYS A 1 202 ? -4.383 11.256 -7.391 1.00 88.94 202 CYS A CA 1
ATOM 1394 C C . CYS A 1 202 ? -2.899 10.962 -7.588 1.00 88.94 202 CYS A C 1
ATOM 1396 O O . CYS A 1 202 ? -2.349 11.157 -8.667 1.00 88.94 202 CYS A O 1
ATOM 1398 N N . THR A 1 203 ? -2.259 10.398 -6.565 1.00 85.38 203 THR A N 1
ATOM 1399 C CA . THR A 1 203 ? -0.826 10.062 -6.575 1.00 85.38 203 THR A CA 1
ATOM 1400 C C . THR A 1 203 ? -0.441 9.043 -7.651 1.00 85.38 203 THR A C 1
ATOM 1402 O O . THR A 1 203 ? 0.712 8.999 -8.076 1.00 85.38 203 THR A O 1
ATOM 1405 N N . SER A 1 204 ? -1.385 8.236 -8.139 1.00 78.69 204 SER A N 1
ATOM 1406 C CA . SER A 1 204 ? -1.159 7.250 -9.203 1.00 78.69 204 SER A CA 1
ATOM 1407 C C . SER A 1 204 ? -0.858 7.865 -10.574 1.00 78.69 204 SER A C 1
ATOM 1409 O O . SER A 1 204 ? -0.358 7.165 -11.448 1.00 78.69 204 SER A O 1
ATOM 1411 N N . THR A 1 205 ? -1.158 9.149 -10.786 1.00 76.62 205 THR A N 1
ATOM 1412 C CA . THR A 1 205 ? -0.919 9.845 -12.063 1.00 76.62 205 THR A CA 1
ATOM 1413 C C . THR A 1 205 ? 0.281 10.792 -12.020 1.00 76.62 205 THR A C 1
ATOM 1415 O O . THR A 1 205 ? 0.569 11.465 -13.007 1.00 76.62 205 THR A O 1
ATOM 1418 N N . VAL A 1 206 ? 0.976 10.862 -10.883 1.00 85.19 206 VAL A N 1
ATOM 1419 C CA . VAL A 1 206 ? 2.033 11.841 -10.612 1.00 85.19 206 VAL A CA 1
ATOM 1420 C C . VAL A 1 206 ? 3.397 11.259 -10.955 1.00 85.19 206 VAL A C 1
ATOM 1422 O O . VAL A 1 206 ? 3.824 10.294 -10.327 1.00 85.19 206 VAL A O 1
ATOM 1425 N N . ASN A 1 207 ? 4.072 11.861 -11.935 1.00 77.56 207 ASN A N 1
ATOM 1426 C CA . ASN A 1 207 ? 5.401 11.433 -12.393 1.00 77.56 207 ASN A CA 1
ATOM 1427 C C . ASN A 1 207 ? 6.393 12.598 -12.563 1.00 77.56 207 ASN A C 1
ATOM 1429 O O . ASN A 1 207 ? 7.561 12.371 -12.866 1.00 77.56 207 ASN A O 1
ATOM 1433 N N . THR A 1 208 ? 5.938 13.843 -12.401 1.00 82.69 208 THR A N 1
ATOM 1434 C CA . THR A 1 208 ? 6.754 15.041 -12.637 1.00 82.69 208 THR A CA 1
ATOM 1435 C C . THR A 1 208 ? 7.620 15.347 -11.413 1.00 82.69 208 THR A C 1
ATOM 1437 O O . THR A 1 208 ? 7.075 15.362 -10.318 1.00 82.69 208 THR A O 1
ATOM 1440 N N . PRO A 1 209 ? 8.922 15.637 -11.546 1.00 80.81 209 PRO A N 1
ATOM 1441 C CA . PRO A 1 209 ? 9.765 16.015 -10.409 1.00 80.81 209 PRO A CA 1
ATOM 1442 C C . PRO A 1 209 ? 9.367 17.364 -9.785 1.00 80.81 209 PRO A C 1
ATOM 1444 O O . PRO A 1 209 ? 9.019 18.312 -10.502 1.00 80.81 209 PRO A O 1
ATOM 1447 N N . CYS A 1 210 ? 9.434 17.473 -8.454 1.00 83.25 210 CYS A N 1
ATOM 1448 C CA . CYS A 1 210 ? 9.046 18.682 -7.713 1.00 83.25 210 CYS A CA 1
ATOM 1449 C C . CYS A 1 210 ? 9.957 19.887 -7.973 1.00 83.25 210 CYS A C 1
ATOM 1451 O O . CYS A 1 210 ? 9.495 21.029 -7.915 1.00 83.25 210 CYS A O 1
ATOM 1453 N N . SER A 1 211 ? 11.201 19.653 -8.385 1.00 77.88 211 SER A N 1
ATOM 1454 C CA . SER A 1 211 ? 12.147 20.671 -8.853 1.00 77.88 211 SER A CA 1
ATOM 1455 C C . SER A 1 211 ? 11.637 21.508 -10.034 1.00 77.88 211 SER A C 1
ATOM 1457 O O . SER A 1 211 ? 12.103 22.627 -10.247 1.00 77.88 211 SER A O 1
ATOM 1459 N N . THR A 1 212 ? 10.637 21.022 -10.779 1.00 75.38 212 THR A N 1
ATOM 1460 C CA . THR A 1 212 ? 9.984 21.783 -11.861 1.00 75.38 212 THR A CA 1
ATOM 1461 C C . THR A 1 212 ? 9.005 22.849 -11.358 1.00 75.38 212 THR A C 1
ATOM 1463 O O . THR A 1 212 ? 8.523 23.657 -12.152 1.00 75.38 212 THR A O 1
ATOM 1466 N N . GLY A 1 213 ? 8.660 22.834 -10.065 1.00 76.81 213 GLY A N 1
ATOM 1467 C CA . GLY A 1 213 ? 7.653 23.712 -9.465 1.00 76.81 213 GLY A CA 1
ATOM 1468 C C . GLY A 1 213 ? 6.221 23.454 -9.948 1.00 76.81 213 GLY A C 1
ATOM 1469 O O . GLY A 1 213 ? 5.323 24.236 -9.643 1.00 76.81 213 GLY A O 1
ATOM 1470 N N . THR A 1 214 ? 5.994 22.383 -10.714 1.00 84.44 214 THR A N 1
ATOM 1471 C CA . THR A 1 214 ? 4.677 22.033 -11.255 1.00 84.44 214 THR A CA 1
ATOM 1472 C C . THR A 1 214 ? 4.012 20.994 -10.367 1.00 84.44 214 THR A C 1
ATOM 1474 O O . THR A 1 214 ? 4.636 19.997 -10.026 1.00 84.44 214 THR A O 1
ATOM 1477 N N . LEU A 1 215 ? 2.741 21.202 -10.020 1.00 86.00 215 LEU A N 1
ATOM 1478 C CA . LEU A 1 215 ? 1.952 20.247 -9.243 1.00 86.00 215 LEU A CA 1
ATOM 1479 C C . LEU A 1 215 ? 0.958 19.488 -10.129 1.00 86.00 215 LEU A C 1
ATOM 1481 O O . LEU A 1 215 ? 0.406 20.079 -11.061 1.00 86.00 215 LEU A O 1
ATOM 1485 N N . PRO A 1 216 ? 0.673 18.216 -9.805 1.00 90.50 216 PRO A N 1
ATOM 1486 C CA . PRO A 1 216 ? 1.292 17.416 -8.742 1.00 90.50 216 PRO A CA 1
ATOM 1487 C C . PRO A 1 216 ? 2.703 16.931 -9.127 1.00 90.50 216 PRO A C 1
ATOM 1489 O O . PRO A 1 216 ? 3.018 16.825 -10.314 1.00 90.50 216 PRO A O 1
ATOM 1492 N N . CYS A 1 217 ? 3.538 16.615 -8.133 1.00 89.06 217 CYS A N 1
ATOM 1493 C CA . CYS A 1 217 ? 4.925 16.199 -8.348 1.00 89.06 217 CYS A CA 1
ATOM 1494 C C . CYS A 1 217 ? 5.409 15.057 -7.440 1.00 89.06 217 CYS A C 1
ATOM 1496 O O . CYS A 1 217 ? 4.762 14.713 -6.459 1.00 89.06 217 CYS A O 1
ATOM 1498 N N . VAL A 1 218 ? 6.539 14.454 -7.800 1.00 86.69 218 VAL A N 1
ATOM 1499 C CA . VAL A 1 218 ? 7.294 13.456 -7.034 1.00 86.69 218 VAL A CA 1
ATOM 1500 C C . VAL A 1 218 ? 8.497 14.159 -6.414 1.00 86.69 218 VAL A C 1
ATOM 1502 O O . VAL A 1 218 ? 9.191 14.912 -7.103 1.00 86.69 218 VAL A O 1
ATOM 1505 N N . ILE A 1 219 ? 8.731 13.940 -5.124 1.00 83.75 219 ILE A N 1
ATOM 1506 C CA . ILE A 1 219 ? 9.817 14.581 -4.382 1.00 83.75 219 ILE A CA 1
ATOM 1507 C C . ILE A 1 219 ? 11.168 14.125 -4.956 1.00 83.75 219 ILE A C 1
ATOM 1509 O O . ILE A 1 219 ? 11.420 12.936 -5.130 1.00 83.75 219 ILE A O 1
ATOM 1513 N N . ASP A 1 220 ? 12.063 15.070 -5.260 1.00 69.44 220 ASP A N 1
ATOM 1514 C CA . ASP A 1 220 ? 13.297 14.763 -5.999 1.00 69.44 220 ASP A CA 1
ATOM 1515 C C . ASP A 1 220 ? 14.268 13.856 -5.216 1.00 69.44 220 ASP A C 1
ATOM 1517 O O . ASP A 1 220 ? 15.064 13.141 -5.817 1.00 69.44 220 ASP A O 1
ATOM 1521 N N . SER A 1 221 ? 14.204 13.845 -3.879 1.00 64.12 221 SER A N 1
ATOM 1522 C CA . SER A 1 221 ? 15.068 13.011 -3.027 1.00 64.12 221 SER A CA 1
ATOM 1523 C C . SER A 1 221 ? 14.708 11.521 -3.035 1.00 64.12 221 SER A C 1
ATOM 1525 O O . SER A 1 221 ? 15.539 10.708 -2.628 1.00 64.12 221 SER A O 1
ATOM 1527 N N . VAL A 1 222 ? 13.512 11.152 -3.513 1.00 62.62 222 VAL A N 1
ATOM 1528 C CA . VAL A 1 222 ? 13.106 9.747 -3.705 1.00 62.62 222 VAL A CA 1
ATOM 1529 C C . VAL A 1 222 ? 13.296 9.264 -5.145 1.00 62.62 222 VAL A C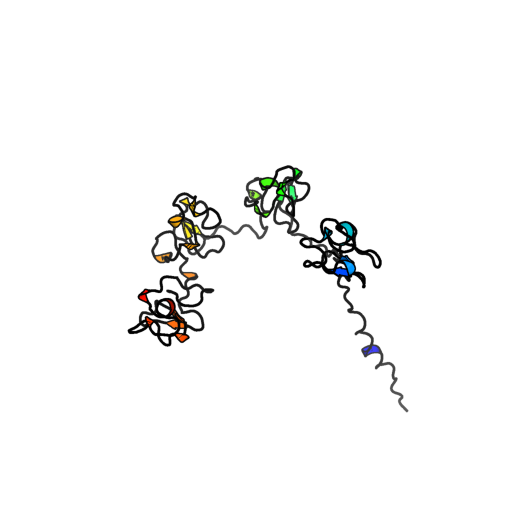 1
ATOM 1531 O O . VAL A 1 222 ? 13.157 8.067 -5.412 1.00 62.62 222 VAL A O 1
ATOM 1534 N N . LEU A 1 223 ? 13.657 10.160 -6.072 1.00 65.06 223 LEU A N 1
ATOM 1535 C CA . LEU A 1 223 ? 14.042 9.766 -7.422 1.00 65.06 223 LEU A CA 1
ATOM 1536 C C . LEU A 1 223 ? 15.444 9.148 -7.374 1.00 65.06 223 LEU A C 1
ATOM 1538 O O . LEU A 1 223 ? 16.399 9.785 -6.918 1.00 65.06 223 LEU A O 1
ATOM 1542 N N . PRO A 1 224 ? 15.603 7.889 -7.808 1.00 67.69 224 PRO A N 1
ATOM 1543 C CA . PRO A 1 224 ? 16.909 7.268 -7.799 1.00 67.69 224 PRO A CA 1
ATOM 1544 C C . PRO A 1 224 ? 17.803 7.980 -8.824 1.00 67.69 224 PRO A C 1
ATOM 1546 O O . PRO A 1 224 ? 17.412 8.204 -9.960 1.00 67.69 224 PRO A O 1
ATOM 1549 N N . SER A 1 225 ? 19.034 8.316 -8.446 1.00 71.56 225 SER A N 1
ATOM 1550 C CA . SER A 1 225 ? 20.041 8.871 -9.369 1.00 71.56 225 SER A CA 1
ATOM 1551 C C . SER A 1 225 ? 20.726 7.798 -10.223 1.00 71.56 225 SER A C 1
ATOM 1553 O O . SER A 1 225 ? 21.605 8.088 -11.031 1.00 71.56 225 SER A O 1
ATOM 1555 N N . THR A 1 226 ? 20.351 6.534 -10.024 1.00 83.25 226 THR A N 1
ATOM 1556 C CA . THR A 1 226 ? 20.895 5.369 -10.721 1.00 83.25 226 THR A CA 1
ATOM 1557 C C . THR A 1 226 ? 19.773 4.399 -11.049 1.00 83.25 226 THR A C 1
ATOM 1559 O O . THR A 1 226 ? 18.744 4.360 -10.376 1.00 83.25 226 THR A O 1
ATOM 1562 N N . CYS A 1 227 ? 19.955 3.599 -12.093 1.00 87.06 227 CYS A N 1
ATOM 1563 C CA . CYS A 1 227 ? 18.942 2.623 -12.450 1.00 87.06 227 CYS A CA 1
ATOM 1564 C C . CYS A 1 227 ? 18.808 1.507 -11.389 1.00 87.06 227 CYS A C 1
ATOM 1566 O O . CYS A 1 227 ? 19.812 1.121 -10.781 1.00 87.06 227 CYS A O 1
ATOM 1568 N N . PRO A 1 228 ? 17.601 0.931 -11.204 1.00 85.88 228 PRO A N 1
ATOM 1569 C CA . PRO A 1 228 ? 17.378 -0.187 -10.284 1.00 85.88 228 PRO A CA 1
ATOM 1570 C C . PRO A 1 228 ? 18.273 -1.394 -10.597 1.00 85.88 228 PRO A C 1
ATOM 1572 O O . PRO A 1 228 ? 18.776 -1.537 -11.712 1.00 85.88 228 PRO A O 1
ATOM 1575 N N . ALA A 1 229 ? 18.449 -2.316 -9.650 1.00 85.31 229 ALA A N 1
ATOM 1576 C CA . ALA A 1 229 ? 19.235 -3.528 -9.891 1.00 85.31 229 ALA A CA 1
ATOM 1577 C C . ALA A 1 229 ? 18.740 -4.313 -11.129 1.00 85.31 229 ALA A C 1
ATOM 1579 O O . ALA A 1 229 ? 17.545 -4.357 -11.417 1.00 85.31 229 ALA A O 1
ATOM 1580 N N . ASN A 1 230 ? 19.663 -4.973 -11.841 1.00 87.38 230 ASN A N 1
ATOM 1581 C CA . ASN A 1 230 ? 19.390 -5.720 -13.082 1.00 87.38 230 ASN A CA 1
ATOM 1582 C C . ASN A 1 230 ? 18.843 -4.859 -14.233 1.00 87.38 230 ASN A C 1
ATOM 1584 O O . ASN A 1 230 ? 17.986 -5.298 -15.002 1.00 87.38 230 ASN A O 1
ATOM 1588 N N . SER A 1 231 ? 19.373 -3.649 -14.384 1.00 91.50 231 SER A N 1
ATOM 1589 C CA . SER A 1 231 ? 19.027 -2.733 -15.468 1.00 91.50 231 SER A CA 1
ATOM 1590 C C . SER A 1 231 ? 20.241 -2.354 -16.321 1.00 91.50 231 SER A C 1
ATOM 1592 O O . SER A 1 231 ? 21.393 -2.561 -15.937 1.00 91.50 231 SER A O 1
ATOM 1594 N N . VAL A 1 232 ? 19.966 -1.805 -17.501 1.00 92.50 232 VAL A N 1
ATOM 1595 C CA . VAL A 1 232 ? 20.924 -1.107 -18.361 1.00 92.50 232 VAL A CA 1
ATOM 1596 C C . VAL A 1 232 ? 20.398 0.300 -18.625 1.00 92.50 232 VAL A C 1
ATOM 1598 O O . VAL A 1 232 ? 19.226 0.475 -18.961 1.00 92.50 232 VAL A O 1
ATOM 1601 N N . MET A 1 233 ? 21.263 1.294 -18.453 1.00 92.81 233 MET A N 1
ATOM 1602 C CA . MET A 1 233 ? 20.941 2.702 -18.671 1.00 92.81 233 MET A CA 1
ATOM 1603 C C . MET A 1 233 ? 21.064 3.057 -20.158 1.00 92.81 233 MET A C 1
ATOM 1605 O O . MET A 1 233 ? 21.844 2.441 -20.893 1.00 92.81 233 MET A O 1
ATOM 1609 N N . ASP A 1 234 ? 20.263 4.008 -20.625 1.00 93.75 234 ASP A N 1
ATOM 1610 C CA . ASP A 1 234 ? 20.387 4.543 -21.975 1.00 93.75 234 ASP A CA 1
ATOM 1611 C C . ASP A 1 234 ? 21.571 5.507 -22.109 1.00 93.75 234 ASP A C 1
ATOM 1613 O O . ASP A 1 234 ? 22.165 5.953 -21.132 1.00 93.75 234 ASP A O 1
ATOM 1617 N N . SER A 1 235 ? 21.928 5.842 -23.349 1.00 89.88 235 SER A N 1
ATOM 1618 C CA . SER A 1 235 ? 23.061 6.733 -23.633 1.00 89.88 235 SER A CA 1
ATOM 1619 C C . SER A 1 235 ? 22.880 8.162 -23.118 1.00 89.88 235 SER A C 1
ATOM 1621 O O . SER A 1 235 ? 23.841 8.923 -23.110 1.00 89.88 235 SER A O 1
ATOM 1623 N N . SER A 1 236 ? 21.650 8.548 -22.775 1.00 87.50 236 SER A N 1
ATOM 1624 C CA . SER A 1 236 ? 21.321 9.869 -22.242 1.00 87.50 236 SER A CA 1
ATOM 1625 C C . SER A 1 236 ? 21.229 9.892 -20.719 1.00 87.50 236 SER A C 1
ATOM 1627 O O . SER A 1 236 ? 20.934 10.948 -20.180 1.00 87.50 236 SER A O 1
ATOM 1629 N N . GLU A 1 237 ? 21.472 8.767 -20.040 1.00 87.50 237 GLU A N 1
ATOM 1630 C CA . GLU A 1 237 ? 21.429 8.643 -18.578 1.00 87.50 237 GLU A CA 1
ATOM 1631 C C . GLU A 1 237 ? 20.080 9.040 -17.948 1.00 87.50 237 GLU A C 1
ATOM 1633 O O . GLU A 1 237 ? 20.015 9.506 -16.817 1.00 87.50 237 GLU A O 1
ATOM 1638 N N . THR A 1 238 ? 18.975 8.851 -18.676 1.00 86.44 238 THR A N 1
ATOM 1639 C CA . THR A 1 238 ? 17.622 9.237 -18.216 1.00 86.44 238 THR A CA 1
ATOM 1640 C C . THR A 1 238 ? 16.621 8.093 -18.242 1.00 86.44 238 THR A C 1
ATOM 1642 O O . THR A 1 238 ? 15.508 8.232 -17.731 1.00 86.44 238 THR A O 1
ATOM 1645 N N . LYS A 1 239 ? 16.963 6.962 -18.865 1.00 91.81 239 LYS A N 1
ATOM 1646 C CA . LYS A 1 239 ? 16.080 5.803 -19.006 1.00 91.81 239 LYS A CA 1
ATOM 1647 C C . LYS A 1 239 ? 16.805 4.534 -18.594 1.00 91.81 239 LYS A C 1
ATOM 1649 O O . LYS A 1 239 ? 17.969 4.316 -18.919 1.00 91.81 239 LYS A O 1
ATOM 1654 N N . CYS A 1 240 ? 16.064 3.662 -17.935 1.00 93.94 240 CYS A N 1
ATOM 1655 C CA . CYS A 1 240 ? 16.513 2.378 -17.443 1.00 93.94 240 CYS A CA 1
ATOM 1656 C C . CYS A 1 240 ? 15.694 1.288 -18.121 1.00 93.94 240 CYS A C 1
ATOM 1658 O O . CYS A 1 240 ? 14.472 1.265 -18.004 1.00 93.94 240 CYS A O 1
ATOM 1660 N N . CYS A 1 241 ? 16.361 0.369 -18.808 1.00 95.44 241 CYS A N 1
ATOM 1661 C CA . CYS A 1 241 ? 15.743 -0.817 -19.386 1.00 95.44 241 CYS A CA 1
ATOM 1662 C C . CYS A 1 241 ? 16.163 -2.060 -18.593 1.00 95.44 241 CYS A C 1
ATOM 1664 O O . CYS A 1 241 ? 17.206 -2.042 -17.937 1.00 95.44 241 CYS A O 1
ATOM 1666 N N . PRO A 1 242 ? 15.408 -3.166 -18.649 1.00 94.50 242 PRO A N 1
ATOM 1667 C CA . PRO A 1 242 ? 15.845 -4.428 -18.065 1.00 94.50 242 PRO A CA 1
ATOM 1668 C C . PRO A 1 242 ? 17.177 -4.896 -18.657 1.00 94.50 242 PRO A C 1
ATOM 1670 O O . PRO A 1 242 ? 17.418 -4.740 -19.854 1.00 94.50 242 PRO A O 1
ATOM 1673 N N . SER A 1 243 ? 18.037 -5.519 -17.850 1.00 93.75 243 SER A N 1
ATOM 1674 C CA . SER A 1 243 ? 19.363 -5.974 -18.297 1.00 93.75 243 SER A CA 1
ATOM 1675 C C . SER A 1 243 ? 19.305 -6.974 -19.455 1.00 93.75 243 SER A C 1
ATOM 1677 O O . SER A 1 243 ? 20.211 -7.001 -20.290 1.00 93.75 243 SER A O 1
ATOM 1679 N N . TYR A 1 244 ? 18.209 -7.735 -19.583 1.00 94.38 244 TYR A N 1
ATOM 1680 C CA . TYR A 1 244 ? 17.986 -8.640 -20.715 1.00 94.38 244 TYR A CA 1
ATOM 1681 C C . TYR A 1 244 ? 17.854 -7.915 -22.065 1.00 94.38 244 TYR A C 1
ATOM 1683 O O . TYR A 1 244 ? 17.986 -8.550 -23.111 1.00 94.38 244 TYR A O 1
ATOM 1691 N N . CYS A 1 245 ? 17.618 -6.597 -22.074 1.00 94.06 245 CYS A N 1
ATOM 1692 C CA . CYS A 1 245 ? 17.637 -5.798 -23.297 1.00 94.06 245 CYS A CA 1
ATOM 1693 C C . CYS A 1 245 ? 19.054 -5.678 -23.886 1.00 94.06 245 CYS A C 1
ATOM 1695 O O . CYS A 1 245 ? 19.195 -5.333 -25.062 1.00 94.06 245 CYS A O 1
ATOM 1697 N N . GLY A 1 246 ? 20.105 -5.929 -23.092 1.00 92.81 246 GLY A N 1
ATOM 1698 C CA . GLY A 1 246 ? 21.517 -5.786 -23.461 1.00 92.81 246 GLY A CA 1
ATOM 1699 C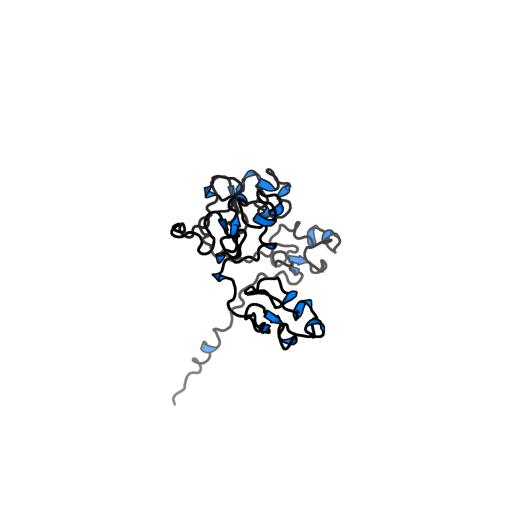 C . GLY A 1 246 ? 21.968 -4.328 -23.589 1.00 92.81 246 GLY A C 1
ATOM 1700 O O . GLY A 1 246 ? 22.953 -3.926 -22.984 1.00 92.81 246 GLY A O 1
ATOM 1701 N N . THR A 1 247 ? 21.222 -3.512 -24.334 1.00 93.56 247 THR A N 1
ATOM 1702 C CA . THR A 1 247 ? 21.330 -2.044 -24.346 1.00 93.56 247 THR A CA 1
ATOM 1703 C C . THR A 1 247 ? 19.940 -1.418 -24.176 1.00 93.56 247 THR A C 1
ATOM 1705 O O . THR A 1 247 ? 18.934 -2.049 -24.505 1.00 93.56 247 THR A O 1
ATOM 1708 N N . CYS A 1 248 ? 19.858 -0.193 -23.654 1.00 94.75 248 CYS A N 1
ATOM 1709 C CA . CYS A 1 248 ? 18.591 0.528 -23.515 1.00 94.75 248 CYS A CA 1
ATOM 1710 C C . CYS A 1 248 ? 18.407 1.504 -24.684 1.00 94.75 248 CYS A C 1
ATOM 1712 O O . CYS A 1 248 ? 19.212 2.412 -24.875 1.00 94.75 248 CYS A O 1
ATOM 1714 N N . GLY A 1 249 ? 17.374 1.290 -25.502 1.00 94.50 249 GLY A N 1
ATOM 1715 C CA . GLY A 1 249 ? 17.107 2.069 -26.712 1.00 94.50 249 GLY A CA 1
ATOM 1716 C C . GLY A 1 249 ? 17.918 1.650 -27.944 1.00 94.50 249 GLY A C 1
ATOM 1717 O O . GLY A 1 249 ? 18.441 0.536 -28.048 1.00 94.50 249 GLY A O 1
ATOM 1718 N N . GLY A 1 250 ? 17.985 2.565 -28.914 1.00 93.94 250 GLY A N 1
ATOM 1719 C CA . GLY A 1 250 ? 18.699 2.386 -30.179 1.00 93.94 250 GLY A CA 1
ATOM 1720 C C . GLY A 1 250 ? 17.907 1.662 -31.274 1.00 93.94 250 GLY A C 1
ATOM 1721 O O . GLY A 1 250 ? 16.761 1.247 -31.099 1.00 93.94 250 GLY A O 1
ATOM 1722 N N . TYR A 1 251 ? 18.535 1.525 -32.445 1.00 94.25 251 TYR A N 1
ATOM 1723 C CA . TYR A 1 251 ? 17.924 0.872 -33.602 1.00 94.25 251 TYR A CA 1
ATOM 1724 C C . TYR A 1 251 ? 17.609 -0.603 -33.309 1.00 94.25 251 TYR A C 1
ATOM 1726 O O . TYR A 1 251 ? 18.435 -1.335 -32.757 1.00 94.25 251 TYR A O 1
ATOM 1734 N N . GLY A 1 252 ? 16.404 -1.038 -33.686 1.00 92.81 252 GLY A N 1
ATOM 1735 C CA . GLY A 1 252 ? 15.950 -2.417 -33.499 1.00 92.81 252 GLY A CA 1
ATOM 1736 C C . GLY A 1 252 ? 15.609 -2.790 -32.053 1.00 92.81 252 GLY A C 1
ATOM 1737 O O . GLY A 1 252 ? 15.485 -3.977 -31.761 1.00 92.81 252 GLY A O 1
ATOM 1738 N N . CYS A 1 253 ? 15.450 -1.819 -31.143 1.00 95.44 253 CYS A N 1
ATOM 1739 C CA . CYS A 1 253 ? 15.051 -2.068 -29.752 1.00 95.44 253 CYS A CA 1
ATOM 1740 C C . CYS A 1 253 ? 13.753 -2.887 -29.631 1.00 95.44 253 CYS A C 1
ATOM 1742 O O . CYS A 1 253 ? 13.631 -3.713 -28.732 1.00 95.44 253 CYS A O 1
ATOM 1744 N N . GLN A 1 254 ? 12.822 -2.741 -30.579 1.00 95.69 254 GLN A N 1
ATOM 1745 C CA . GLN A 1 254 ? 11.560 -3.480 -30.614 1.00 95.69 254 GLN A CA 1
ATOM 1746 C C . GLN A 1 254 ? 11.721 -4.981 -30.880 1.00 95.69 254 GLN A C 1
ATOM 1748 O O . GLN A 1 254 ? 10.821 -5.752 -30.563 1.00 95.69 254 GLN A O 1
ATOM 1753 N N . SER A 1 255 ? 12.851 -5.393 -31.460 1.00 95.62 255 SER A N 1
ATOM 1754 C CA . SER A 1 255 ? 13.141 -6.789 -31.809 1.00 95.62 255 SER A CA 1
ATOM 1755 C C . SER A 1 255 ? 13.872 -7.544 -30.694 1.00 95.62 255 SER A C 1
ATOM 1757 O O . SER A 1 255 ? 14.250 -8.699 -30.877 1.00 95.62 255 SER A O 1
ATOM 1759 N N . ARG A 1 256 ? 14.126 -6.890 -29.556 1.00 94.38 256 ARG A N 1
ATOM 1760 C CA . ARG A 1 256 ? 14.861 -7.457 -28.417 1.00 94.38 256 ARG A CA 1
ATOM 1761 C C . ARG A 1 256 ? 13.934 -8.247 -27.493 1.00 94.38 256 ARG A C 1
ATOM 1763 O O . ARG A 1 256 ? 12.718 -8.043 -27.546 1.00 94.38 256 ARG A O 1
ATOM 1770 N N . PRO A 1 257 ? 14.473 -9.124 -26.624 1.00 91.38 257 PRO A N 1
ATOM 1771 C CA . PRO A 1 257 ? 13.678 -9.769 -25.581 1.00 91.38 257 PRO A CA 1
ATOM 1772 C C . PRO A 1 257 ? 12.917 -8.716 -24.767 1.00 91.38 257 PRO A C 1
ATOM 1774 O O . PRO A 1 257 ? 13.495 -7.700 -24.405 1.00 91.38 257 PRO A O 1
ATOM 1777 N N . GLY A 1 258 ? 11.616 -8.919 -24.544 1.00 85.62 258 GLY A N 1
ATOM 1778 C CA . GLY A 1 258 ? 10.725 -7.936 -23.907 1.00 85.62 258 GLY A CA 1
ATOM 1779 C C . GLY A 1 258 ? 10.129 -6.880 -24.852 1.00 85.62 258 GLY A C 1
ATOM 1780 O O . GLY A 1 258 ? 9.161 -6.220 -24.483 1.00 85.62 258 GLY A O 1
ATOM 1781 N N . GLY A 1 259 ? 10.626 -6.752 -26.082 1.00 92.88 259 GLY A N 1
ATOM 1782 C CA . GLY A 1 259 ? 10.043 -5.897 -27.113 1.00 92.88 259 GLY A CA 1
ATOM 1783 C C . GLY A 1 259 ? 10.135 -4.394 -26.828 1.00 92.88 259 GLY A C 1
ATOM 1784 O O . GLY A 1 259 ? 10.876 -3.927 -25.960 1.00 92.88 259 GLY A O 1
ATOM 1785 N N . ALA A 1 260 ? 9.367 -3.616 -27.596 1.00 92.88 260 ALA A N 1
ATOM 1786 C CA . ALA A 1 260 ? 9.465 -2.157 -27.590 1.00 92.88 260 ALA A CA 1
ATOM 1787 C C . ALA A 1 260 ? 9.136 -1.525 -26.231 1.00 92.88 260 ALA A C 1
ATOM 1789 O O . ALA A 1 260 ? 9.814 -0.588 -25.825 1.00 92.88 260 ALA A O 1
ATOM 1790 N N . SER A 1 261 ? 8.145 -2.057 -25.515 1.00 91.31 261 SER A N 1
ATOM 1791 C CA . SER A 1 261 ? 7.728 -1.541 -24.207 1.00 91.31 261 SER A CA 1
ATOM 1792 C C . SER A 1 261 ? 8.812 -1.664 -23.138 1.00 91.31 261 SER A C 1
ATOM 1794 O O . SER A 1 261 ? 8.832 -0.857 -22.220 1.00 91.31 261 SER A O 1
ATOM 1796 N N . ASN A 1 262 ? 9.720 -2.639 -23.262 1.00 93.00 262 ASN A N 1
ATOM 1797 C CA . ASN A 1 262 ? 10.785 -2.870 -22.286 1.00 93.00 262 ASN A CA 1
ATOM 1798 C C . ASN A 1 262 ? 12.133 -2.279 -22.701 1.00 93.00 262 ASN A C 1
ATOM 1800 O O . ASN A 1 262 ? 12.923 -1.907 -21.838 1.00 93.00 262 ASN A O 1
ATOM 1804 N N . CYS A 1 263 ? 12.413 -2.200 -24.004 1.00 95.81 263 CYS A N 1
ATOM 1805 C CA . CYS A 1 263 ? 13.752 -1.863 -24.486 1.00 95.81 263 CYS A CA 1
ATOM 1806 C C . CYS A 1 263 ? 13.830 -0.588 -25.338 1.00 95.81 263 CYS A C 1
ATOM 1808 O O . CYS A 1 263 ? 14.941 -0.134 -25.607 1.00 95.81 263 CYS A O 1
ATOM 1810 N N . CYS A 1 264 ? 12.715 -0.009 -25.803 1.00 96.31 264 CYS A N 1
ATOM 1811 C CA . CYS A 1 264 ? 12.737 1.238 -26.573 1.00 96.31 264 CYS A CA 1
ATOM 1812 C C . CYS A 1 264 ? 12.495 2.442 -25.667 1.00 96.31 264 CYS A C 1
ATOM 1814 O O . CYS A 1 264 ? 11.384 2.639 -25.188 1.00 96.31 264 CYS A O 1
ATOM 1816 N N . THR A 1 265 ? 13.501 3.305 -25.514 1.00 92.62 265 THR A N 1
ATOM 1817 C CA . THR A 1 265 ? 13.440 4.497 -24.647 1.00 92.62 265 THR A CA 1
ATOM 1818 C C . THR A 1 265 ? 12.279 5.438 -24.964 1.00 92.62 265 THR A C 1
ATOM 1820 O O . THR A 1 265 ? 11.734 6.057 -24.058 1.00 92.62 265 THR A O 1
ATOM 1823 N N . SER A 1 266 ? 11.840 5.500 -26.224 1.00 90.69 266 SER A N 1
ATOM 1824 C CA . SER A 1 266 ? 10.684 6.298 -26.651 1.00 90.69 266 SER A CA 1
ATOM 1825 C C . SER A 1 266 ? 9.336 5.813 -26.107 1.00 90.69 266 SER A C 1
ATOM 1827 O O . SER A 1 266 ? 8.358 6.546 -26.199 1.00 90.69 266 SER A O 1
ATOM 1829 N N . GLN A 1 267 ? 9.271 4.595 -25.566 1.00 90.25 267 GLN A N 1
ATOM 1830 C CA . GLN A 1 267 ? 8.062 3.993 -24.994 1.00 90.25 267 GLN A CA 1
ATOM 1831 C C . GLN A 1 267 ? 8.082 3.981 -23.457 1.00 90.25 267 GLN A C 1
ATOM 1833 O O . GLN A 1 267 ? 7.115 3.548 -22.838 1.00 90.25 267 GLN A O 1
ATOM 1838 N N . ILE A 1 268 ? 9.172 4.440 -22.834 1.00 88.69 268 ILE A N 1
ATOM 1839 C CA . ILE A 1 268 ? 9.362 4.391 -21.383 1.00 88.69 268 ILE A CA 1
ATOM 1840 C C . ILE A 1 268 ? 8.995 5.751 -20.788 1.00 88.69 268 ILE A C 1
ATOM 1842 O O . ILE A 1 268 ? 9.715 6.736 -20.961 1.00 88.69 268 ILE A O 1
ATOM 1846 N N . THR A 1 269 ? 7.869 5.794 -20.079 1.00 82.69 269 THR A N 1
ATOM 1847 C CA . THR A 1 269 ? 7.300 7.025 -19.500 1.00 82.69 269 THR A CA 1
ATOM 1848 C C . THR A 1 269 ? 7.073 6.947 -17.991 1.00 82.69 269 THR A C 1
ATOM 1850 O O . THR A 1 269 ? 6.578 7.904 -17.408 1.00 82.69 269 THR A O 1
ATOM 1853 N N . VAL A 1 270 ? 7.368 5.805 -17.371 1.00 80.69 270 VAL A N 1
ATOM 1854 C CA . VAL A 1 270 ? 7.140 5.564 -15.940 1.00 80.69 270 VAL A CA 1
ATOM 1855 C C . VAL A 1 270 ? 8.393 5.935 -15.164 1.00 80.69 270 VAL A C 1
ATOM 1857 O O . VAL A 1 270 ? 9.461 5.436 -15.503 1.00 80.69 270 VAL A O 1
ATOM 1860 N N . SER A 1 271 ? 8.280 6.754 -14.121 1.00 81.38 271 SER A N 1
ATOM 1861 C CA . SER A 1 271 ? 9.435 7.140 -13.306 1.00 81.38 271 SER A CA 1
ATOM 1862 C C . SER A 1 271 ? 9.980 5.969 -12.481 1.00 81.38 271 SER A C 1
ATOM 1864 O O . SER A 1 271 ? 9.232 5.118 -11.986 1.00 81.38 271 SER A O 1
ATOM 1866 N N . CYS A 1 272 ? 11.302 5.903 -12.346 1.00 79.88 272 CYS A N 1
ATOM 1867 C CA . CYS A 1 272 ? 11.959 4.945 -11.477 1.00 79.88 272 CYS A CA 1
ATOM 1868 C C . CYS A 1 272 ? 11.667 5.313 -10.020 1.00 79.88 272 CYS A C 1
ATOM 1870 O O . CYS A 1 272 ? 11.666 6.480 -9.641 1.00 79.88 272 CYS A O 1
ATOM 1872 N N . THR A 1 273 ? 11.441 4.296 -9.202 1.00 72.25 273 THR A N 1
ATOM 1873 C CA . THR A 1 273 ? 11.363 4.414 -7.745 1.00 72.25 273 THR A CA 1
ATOM 1874 C C . THR A 1 273 ? 12.286 3.364 -7.144 1.00 72.25 273 THR A C 1
ATOM 1876 O O . THR A 1 273 ? 12.769 2.472 -7.847 1.00 72.25 273 THR A O 1
ATOM 1879 N N . THR A 1 274 ? 12.517 3.431 -5.838 1.00 63.59 274 THR A N 1
ATOM 1880 C CA . THR A 1 274 ? 13.291 2.418 -5.107 1.00 63.59 274 THR A CA 1
ATOM 1881 C C . THR A 1 274 ? 12.663 1.016 -5.159 1.00 63.59 274 THR A C 1
ATOM 1883 O O . THR A 1 274 ? 13.377 0.037 -4.947 1.00 63.59 274 THR A O 1
ATOM 1886 N N . SER A 1 275 ? 11.365 0.894 -5.482 1.00 60.91 275 SER A N 1
ATOM 1887 C CA . SER A 1 275 ? 10.647 -0.389 -5.589 1.00 60.91 275 SER A CA 1
ATOM 1888 C C . SER A 1 275 ? 10.313 -0.827 -7.023 1.00 60.91 275 SER A C 1
ATOM 1890 O O . SER A 1 275 ? 10.021 -2.006 -7.242 1.00 60.91 275 SER A O 1
ATOM 1892 N N . ASN A 1 276 ? 10.375 0.072 -8.013 1.00 66.94 276 ASN A N 1
ATOM 1893 C CA . ASN A 1 276 ? 10.038 -0.258 -9.398 1.00 66.94 276 ASN A CA 1
ATOM 1894 C C . ASN A 1 276 ? 11.176 -1.015 -10.099 1.00 66.94 276 ASN A C 1
ATOM 1896 O O . ASN A 1 276 ? 12.341 -0.614 -10.072 1.00 66.94 276 ASN A O 1
ATOM 1900 N N . GLN A 1 277 ? 10.820 -2.091 -10.803 1.00 78.12 277 GLN A N 1
ATOM 1901 C CA . GLN A 1 277 ? 11.712 -2.740 -11.764 1.00 78.12 277 GLN A CA 1
ATOM 1902 C C . GLN A 1 277 ? 11.669 -1.997 -13.110 1.00 78.12 277 GLN A C 1
ATOM 1904 O O . GLN A 1 277 ? 10.632 -1.429 -13.457 1.00 78.12 277 GLN A O 1
ATOM 1909 N N . PRO A 1 278 ? 12.768 -1.985 -13.887 1.00 85.25 278 PRO A N 1
ATOM 1910 C CA . PRO A 1 278 ? 12.754 -1.416 -15.231 1.00 85.25 278 PRO A CA 1
ATOM 1911 C C . PRO A 1 278 ? 11.709 -2.129 -16.115 1.00 85.25 278 PRO A C 1
ATOM 1913 O O . PRO A 1 278 ? 11.437 -3.315 -15.899 1.00 85.25 278 PRO A O 1
ATOM 1916 N N . PRO A 1 279 ? 11.157 -1.461 -17.142 1.00 90.94 279 PRO A N 1
ATOM 1917 C CA . PRO A 1 279 ? 11.598 -0.194 -17.729 1.00 90.94 279 PRO A CA 1
ATOM 1918 C C . PRO A 1 279 ? 11.097 1.060 -16.990 1.00 90.94 279 PRO A C 1
ATOM 1920 O O . PRO A 1 279 ? 9.915 1.163 -16.677 1.00 90.94 279 PRO A O 1
ATOM 1923 N N . CYS A 1 280 ? 11.975 2.041 -16.759 1.00 89.75 280 CYS A N 1
ATOM 1924 C CA . CYS A 1 280 ? 11.605 3.291 -16.086 1.00 89.75 280 CYS A CA 1
ATOM 1925 C C . CYS A 1 280 ? 12.493 4.491 -16.472 1.00 89.75 280 CYS A C 1
ATOM 1927 O O . CYS A 1 280 ? 13.478 4.346 -17.195 1.00 89.75 280 CYS A O 1
ATOM 1929 N N . THR A 1 281 ? 12.120 5.691 -16.035 1.00 88.00 281 THR A N 1
ATOM 1930 C CA . THR A 1 281 ? 12.798 6.964 -16.304 1.00 88.00 281 THR A CA 1
ATOM 1931 C C . THR A 1 281 ? 13.345 7.560 -15.014 1.00 88.00 281 THR A C 1
ATOM 1933 O O . THR A 1 281 ? 12.596 7.624 -14.044 1.00 88.00 281 THR A O 1
ATOM 1936 N N . LEU A 1 282 ? 14.604 7.998 -14.995 1.00 80.19 282 LEU A N 1
ATOM 1937 C CA . LEU A 1 282 ? 15.133 8.782 -13.872 1.00 80.19 282 LEU A CA 1
ATOM 1938 C C . LEU A 1 282 ? 14.501 10.179 -13.842 1.00 80.19 282 LEU A C 1
ATOM 1940 O O . LEU A 1 282 ? 14.167 10.687 -14.943 1.00 80.19 282 LEU A O 1
#

Radius of gyration: 29.31 Å; chains: 1; bounding box: 71×68×82 Å

Organism: Vaucheria litorea (NCBI:txid109269)